Protein AF-A0AAW2LEH0-F1 (afdb_monomer)

pLDDT: mean 73.04, std 21.52, range [28.34, 95.88]

Sequence (179 aa):
MLVEDPATDGVISWNADGTAFVVWQPAEFASDLLPTLFKHSNFSSFVRQLNTYGFRKVATNRWEFSNDKFRKGERDKLCEIRRRKSSSSSNKPQPDVQVQAAKLGQIEEDDQKSSSSTSSSSELATLIHDNKRLKQENGFLSSELAVMKKRCKGLVDLAAVYGGDLDREDQRVLMMNLK

Solvent-accessible surface area (backbone atoms only — not comparable to full-atom values): 10915 Å² total; per-residue (Å²): 102,79,61,69,38,80,92,36,41,81,37,28,21,56,42,97,84,29,49,31,36,34,43,72,35,64,64,59,38,14,69,62,51,28,52,78,79,38,104,47,46,54,54,70,58,53,54,50,48,40,51,38,45,63,36,44,76,76,43,93,94,48,60,28,38,31,35,104,42,50,44,68,88,48,62,74,40,47,77,73,58,54,70,59,79,74,90,70,75,84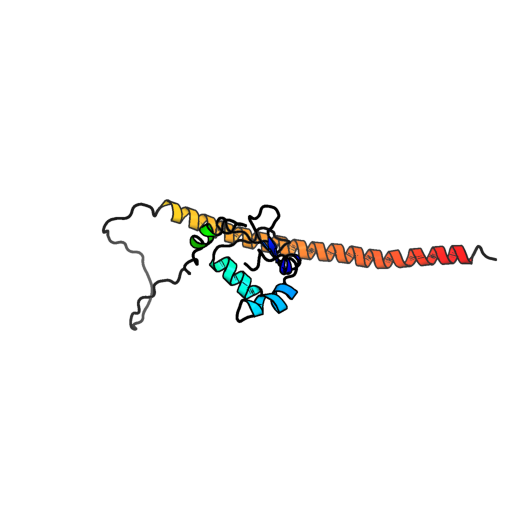,78,74,91,76,83,92,85,87,87,82,90,87,86,88,84,89,81,86,88,88,80,87,90,80,97,72,76,68,62,64,53,56,54,50,51,51,54,53,52,49,54,53,48,52,53,52,49,51,53,49,52,53,50,51,51,50,53,50,52,52,51,55,47,53,52,52,58,50,48,57,60,62,53,65,51,57,71,51,53,56,52,49,57,56,64,67,74,72,120

Nearest PDB structures (foldseek):
  7dcs-assembly1_A  TM=9.692E-01  e=1.073E-08  Homo sapiens
  7dci-assembly1_A-2  TM=9.589E-01  e=1.146E-08  Homo sapiens
  7dcu-assembly1_A  TM=9.578E-01  e=1.224E-08  Homo sapiens
  5d5v-assembly1_B  TM=9.678E-01  e=1.936E-08  Homo sapiens
  5hdn-assembly2_D  TM=9.466E-01  e=3.272E-08  Homo sapiens

InterPro domains:
  IPR000232 Heat shock factor (HSF)-type, DNA-binding [PF00447] (2-84)
  IPR000232 Heat shock factor (HSF)-type, DNA-binding [PR00056] (33-45)
  IPR000232 Heat shock factor (HSF)-type, DNA-binding [PR00056] (46-58)
  IPR000232 Heat shock factor (HSF)-type, DNA-binding [PS00434] (34-58)
  IPR000232 Heat shock factor (HSF)-type, DNA-binding [SM00415] (2-84)
  IPR036388 Winged helix-like DNA-binding domain superfamily [G3DSA:1.10.10.10] (1-85)
  IPR036390 Winged helix DNA-binding domain superfamily [SSF46785] (2-84)

Organism: Sesamum radiatum (NCBI:txid300843)

Radius of gyration: 28.76 Å; Cα contacts (8 Å, |Δi|>4): 123; chains: 1; bounding box: 50×37×106 Å

Foldseek 3Di:
DCQPDPVCCCQKHADPQQFKIFGPNLQCCLPPVCVVPHVHSDSVVVVVVCVQLPWDQPDPVTRIIGDRQRGPPNVVSVVVSDGDDDPPPPDDDDDDDDDDDDDDDDDDDDDDDDPDPDPVVVVVVVVVVVVVVVVVVCVVVVVVVVVVVVVVVVVVVVCVVVVVVVVVVVVVVVVVVPD

Mean predicted aligned error: 18.77 Å

Secondary structure (DSSP, 8-state):
-TTS-TTTTTTEEE-TTSSEEEES-HHHIIIIIHHHHSS---HHHHHHHHHHTT-EE--SSSEEEE-TT--SS-GGGGGG-PPPPP----------------------------TTTHHHHHHHHHHHHHHHHHHHHHHHHHHHHHHHHHHHHHHHHHHHHHHHHHHHHHHHHHHHT--

Structure (mmCIF, N/CA/C/O backbone):
data_AF-A0AAW2LEH0-F1
#
_entry.id   AF-A0AAW2LEH0-F1
#
loop_
_atom_site.group_PDB
_atom_site.id
_atom_site.type_symbol
_atom_site.label_atom_id
_atom_site.label_alt_id
_atom_site.label_comp_id
_atom_site.label_asym_id
_atom_site.label_entity_id
_atom_site.label_seq_id
_atom_site.pdbx_PDB_ins_code
_atom_site.Cartn_x
_atom_site.Cartn_y
_atom_site.Cartn_z
_atom_site.occupancy
_atom_site.B_iso_or_equiv
_atom_site.auth_seq_id
_atom_site.auth_comp_id
_atom_site.auth_asym_id
_atom_site.auth_atom_id
_atom_site.pdbx_PDB_model_num
ATOM 1 N N . MET A 1 1 ? -13.297 6.046 1.473 1.00 64.06 1 MET A N 1
ATOM 2 C CA . MET A 1 1 ? -11.935 5.932 2.059 1.00 64.06 1 MET A CA 1
ATOM 3 C C . MET A 1 1 ? -10.934 6.038 0.928 1.00 64.06 1 MET A C 1
ATOM 5 O O . MET A 1 1 ? -11.337 5.858 -0.208 1.00 64.06 1 MET A O 1
ATOM 9 N N . LEU A 1 2 ? -9.653 6.265 1.230 1.00 75.00 2 LEU A N 1
ATOM 10 C CA . LEU A 1 2 ? -8.579 6.332 0.228 1.00 75.00 2 LEU A CA 1
ATOM 11 C C . LEU A 1 2 ? -8.549 5.136 -0.742 1.00 75.00 2 LEU A C 1
ATOM 13 O O . LEU A 1 2 ? -8.200 5.303 -1.891 1.00 75.00 2 LEU A O 1
ATOM 17 N N . VAL A 1 3 ? -8.924 3.938 -0.291 1.00 77.38 3 VAL A N 1
ATOM 18 C CA . VAL A 1 3 ? -8.933 2.720 -1.127 1.00 77.38 3 VAL A CA 1
ATOM 19 C C . VAL A 1 3 ? -10.295 2.491 -1.816 1.00 77.38 3 VAL A C 1
ATOM 21 O O . VAL A 1 3 ? -10.491 1.516 -2.521 1.00 77.38 3 VAL A O 1
ATOM 24 N N . GLU A 1 4 ? -11.298 3.332 -1.563 1.00 75.56 4 GLU A N 1
ATOM 25 C CA . GLU A 1 4 ? -12.660 3.181 -2.111 1.00 75.56 4 GLU A CA 1
ATOM 26 C C . GLU A 1 4 ? -12.988 4.215 -3.196 1.00 75.56 4 GLU A C 1
ATOM 28 O O . GLU A 1 4 ? -14.111 4.213 -3.693 1.00 75.56 4 GLU A O 1
ATOM 33 N N . ASP A 1 5 ? -12.059 5.117 -3.515 1.00 82.38 5 ASP A N 1
ATOM 34 C CA . ASP A 1 5 ? -12.252 6.171 -4.508 1.00 82.38 5 ASP A CA 1
ATOM 35 C C . ASP A 1 5 ? -11.713 5.712 -5.879 1.00 82.38 5 ASP A C 1
ATOM 37 O O . ASP A 1 5 ? -10.496 5.536 -6.018 1.00 82.38 5 ASP A O 1
ATOM 41 N N . PRO A 1 6 ? -12.575 5.534 -6.904 1.00 82.31 6 PRO A N 1
ATOM 42 C CA . PRO A 1 6 ? -12.141 5.133 -8.242 1.00 82.31 6 PRO A CA 1
ATOM 43 C C . PRO A 1 6 ? -11.167 6.123 -8.893 1.00 82.31 6 PRO A C 1
ATOM 45 O O . PRO A 1 6 ? -10.406 5.730 -9.774 1.00 82.31 6 PRO A O 1
ATOM 48 N N . ALA A 1 7 ? -11.142 7.390 -8.459 1.00 81.81 7 ALA A N 1
ATOM 49 C CA . ALA A 1 7 ? -10.166 8.368 -8.937 1.00 81.81 7 ALA A CA 1
ATOM 50 C C . ALA A 1 7 ? -8.726 8.039 -8.494 1.00 81.81 7 ALA A C 1
ATOM 52 O O . ALA A 1 7 ? -7.774 8.502 -9.121 1.00 81.81 7 ALA A O 1
ATOM 53 N N . THR A 1 8 ? -8.551 7.234 -7.438 1.00 84.62 8 THR A N 1
ATOM 54 C CA . THR A 1 8 ? -7.233 6.856 -6.903 1.00 84.62 8 THR A CA 1
ATOM 55 C C . THR A 1 8 ? -6.807 5.420 -7.209 1.00 84.62 8 THR A C 1
ATOM 57 O O . THR A 1 8 ? -5.647 5.096 -6.956 1.00 84.62 8 THR A O 1
ATOM 60 N N . ASP A 1 9 ? -7.675 4.582 -7.797 1.00 87.56 9 ASP A N 1
ATOM 61 C CA . ASP A 1 9 ? -7.423 3.144 -8.036 1.00 87.56 9 ASP A CA 1
ATOM 62 C C . ASP A 1 9 ? -6.119 2.870 -8.820 1.00 87.56 9 ASP A C 1
ATOM 64 O O . ASP A 1 9 ? -5.450 1.867 -8.573 1.00 87.56 9 ASP A O 1
ATOM 68 N N . GLY A 1 10 ? -5.703 3.773 -9.719 1.00 86.88 10 GLY A N 1
ATOM 69 C CA . GLY A 1 10 ? -4.426 3.650 -10.439 1.00 86.88 10 GLY A CA 1
ATOM 70 C C . GLY A 1 10 ? -3.191 3.692 -9.527 1.00 86.88 10 GLY A C 1
ATOM 71 O O . GLY A 1 10 ? -2.217 2.990 -9.779 1.00 86.88 10 GLY A O 1
ATOM 72 N N . VAL A 1 11 ? -3.257 4.448 -8.426 1.00 89.19 11 VAL A N 1
ATOM 73 C CA . VAL A 1 11 ? -2.153 4.656 -7.473 1.00 89.19 11 VAL A CA 1
ATOM 74 C C . VAL A 1 11 ? -2.299 3.749 -6.244 1.00 89.19 11 VAL A C 1
ATOM 76 O O . VAL A 1 11 ? -1.308 3.179 -5.769 1.00 89.19 11 VAL A O 1
ATOM 79 N N . ILE A 1 12 ? -3.526 3.588 -5.736 1.00 92.81 12 ILE A N 1
ATOM 80 C CA . ILE A 1 12 ? -3.893 2.705 -4.624 1.00 92.81 12 ILE A CA 1
ATOM 81 C C . ILE A 1 12 ? -5.307 2.130 -4.817 1.00 92.81 12 ILE A C 1
ATOM 83 O O . ILE A 1 12 ? -6.281 2.873 -4.833 1.00 92.81 12 ILE A O 1
ATOM 87 N N . SER A 1 13 ? -5.428 0.801 -4.876 1.00 93.44 13 SER A N 1
ATOM 88 C CA . SER A 1 13 ? -6.712 0.095 -5.037 1.00 93.44 13 SER A CA 1
ATOM 89 C C . SER A 1 13 ? -6.898 -1.022 -4.011 1.00 93.44 13 SER A C 1
ATOM 91 O O . SER A 1 13 ? -5.959 -1.436 -3.324 1.00 93.44 13 SER A O 1
ATOM 93 N N . TRP A 1 14 ? -8.104 -1.589 -3.945 1.00 94.00 14 TRP A N 1
ATOM 94 C CA . TRP A 1 14 ? -8.290 -2.929 -3.372 1.00 94.00 14 TRP A CA 1
ATOM 95 C C . TRP A 1 14 ? -7.667 -3.995 -4.286 1.00 94.00 14 TRP A C 1
ATOM 97 O O . TRP A 1 14 ? -7.532 -3.789 -5.495 1.00 94.00 14 TRP A O 1
ATOM 107 N N . ASN A 1 15 ? -7.333 -5.157 -3.723 1.00 91.00 15 ASN A N 1
ATOM 108 C CA . ASN A 1 15 ? -7.167 -6.377 -4.510 1.00 91.00 15 ASN A CA 1
ATOM 109 C C . ASN A 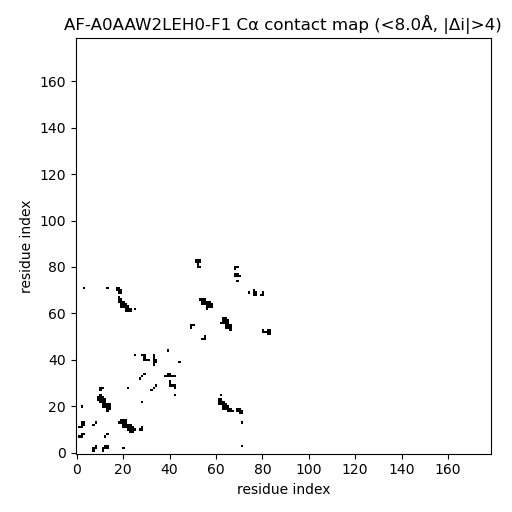1 15 ? -8.538 -6.918 -4.977 1.00 91.00 15 ASN A C 1
ATOM 111 O O . ASN A 1 15 ? -9.587 -6.459 -4.517 1.00 91.00 15 ASN A O 1
ATOM 115 N N . ALA A 1 16 ? -8.534 -7.887 -5.900 1.00 89.19 16 ALA A N 1
ATOM 116 C CA . ALA A 1 16 ? -9.761 -8.426 -6.500 1.00 89.19 16 ALA A CA 1
ATOM 117 C C . ALA A 1 16 ? -10.749 -8.985 -5.455 1.00 89.19 16 ALA A C 1
ATOM 119 O O . ALA A 1 16 ? -11.954 -8.780 -5.577 1.00 89.19 16 ALA A O 1
ATOM 120 N N . ASP A 1 17 ? -10.230 -9.613 -4.397 1.00 88.75 17 ASP A N 1
ATOM 121 C CA . ASP A 1 17 ? -11.024 -10.237 -3.332 1.00 88.75 17 ASP A CA 1
ATOM 122 C C . ASP A 1 17 ? -11.546 -9.237 -2.279 1.00 88.75 17 ASP A C 1
ATOM 124 O O . ASP A 1 17 ? -12.296 -9.618 -1.380 1.00 88.75 17 ASP A O 1
ATOM 128 N N . GLY A 1 18 ? -11.112 -7.970 -2.318 1.00 91.00 18 GLY A N 1
ATOM 129 C CA . GLY A 1 18 ? -11.445 -6.964 -1.301 1.00 91.00 18 GLY A CA 1
ATOM 130 C C . GLY A 1 18 ? -10.869 -7.248 0.096 1.00 91.00 18 GLY A C 1
ATOM 131 O O . GLY A 1 18 ? -11.378 -6.715 1.083 1.00 91.00 18 GLY A O 1
ATOM 132 N N . THR A 1 19 ? -9.832 -8.087 0.192 1.00 90.88 19 THR A N 1
ATOM 133 C CA . THR A 1 19 ? -9.194 -8.554 1.444 1.00 90.88 19 THR A CA 1
ATOM 134 C C . THR A 1 19 ? -7.862 -7.867 1.758 1.00 90.88 19 THR A C 1
ATOM 136 O O . THR A 1 19 ? -7.376 -7.925 2.889 1.00 90.88 19 THR A O 1
ATOM 139 N N . ALA A 1 20 ? -7.263 -7.220 0.762 1.00 93.25 20 ALA A N 1
ATOM 140 C CA . ALA A 1 20 ? -6.037 -6.445 0.877 1.00 93.25 20 ALA A CA 1
ATOM 141 C C . ALA A 1 20 ? -6.141 -5.185 0.014 1.00 93.25 20 ALA A C 1
ATOM 143 O O . ALA A 1 20 ? -6.979 -5.099 -0.886 1.00 93.25 20 ALA A O 1
ATOM 144 N N . PHE A 1 21 ? -5.258 -4.222 0.254 1.00 94.62 21 PHE A N 1
ATOM 145 C CA . PHE A 1 21 ? -5.060 -3.094 -0.652 1.00 94.62 21 PHE A CA 1
ATOM 146 C C . PHE A 1 21 ? -3.652 -3.111 -1.240 1.00 94.62 21 PHE A C 1
ATOM 148 O O . PHE A 1 21 ? -2.707 -3.594 -0.611 1.00 94.62 21 PHE A O 1
ATOM 155 N N . VAL A 1 22 ? -3.517 -2.571 -2.446 1.00 94.88 22 VAL A N 1
ATOM 156 C CA . VAL A 1 22 ? -2.277 -2.508 -3.218 1.00 94.88 22 VAL A CA 1
ATOM 157 C C . VAL A 1 22 ? -1.917 -1.049 -3.449 1.00 94.88 22 VAL A C 1
ATOM 159 O O . VAL A 1 22 ? -2.746 -0.290 -3.933 1.00 94.88 22 VAL A O 1
ATOM 162 N N . VAL A 1 23 ? -0.672 -0.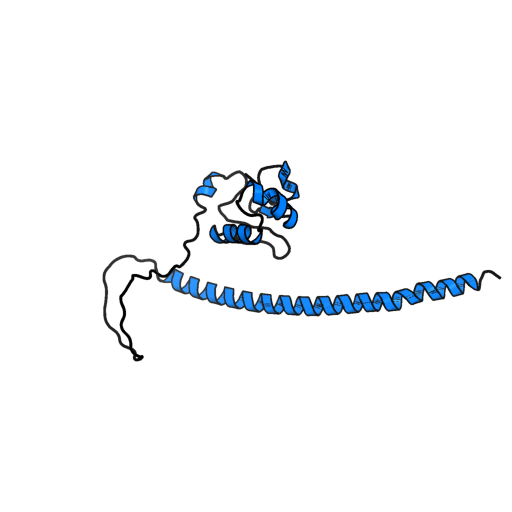667 -3.156 1.00 95.56 23 VAL A N 1
ATOM 163 C CA . VAL A 1 23 ? -0.084 0.582 -3.666 1.00 95.56 23 VAL A CA 1
ATOM 164 C C . VAL A 1 23 ? 0.701 0.255 -4.935 1.00 95.56 23 VAL A C 1
ATOM 166 O O . VAL A 1 23 ? 1.717 -0.444 -4.878 1.00 95.56 23 VAL A O 1
ATOM 169 N N . TRP A 1 24 ? 0.224 0.735 -6.080 1.00 93.69 24 TRP A N 1
ATOM 170 C CA . TRP A 1 24 ? 0.826 0.476 -7.391 1.00 93.69 24 TRP A CA 1
ATOM 171 C C . TRP A 1 24 ? 2.007 1.405 -7.667 1.00 93.69 24 TRP A C 1
ATOM 173 O O . TRP A 1 24 ? 3.053 0.953 -8.130 1.00 93.69 24 TRP A O 1
ATOM 183 N N . GLN A 1 25 ? 1.865 2.684 -7.303 1.00 92.94 25 GLN A N 1
ATOM 184 C CA . GLN A 1 25 ? 2.839 3.747 -7.563 1.00 92.94 25 GLN A CA 1
ATOM 185 C C . GLN A 1 25 ? 3.273 4.416 -6.242 1.00 92.94 25 GLN A C 1
ATOM 187 O O . GLN A 1 25 ? 2.749 5.466 -5.871 1.00 92.94 25 GLN A O 1
ATOM 192 N N . PRO A 1 26 ? 4.235 3.839 -5.487 1.00 92.25 26 PRO A N 1
ATOM 193 C CA . PRO A 1 26 ? 4.619 4.347 -4.165 1.00 92.25 26 PRO A CA 1
ATOM 194 C C . PRO A 1 26 ? 5.221 5.757 -4.159 1.00 92.25 26 PRO A C 1
ATOM 196 O O . PRO A 1 26 ? 5.256 6.377 -3.101 1.00 92.25 26 PRO A O 1
ATOM 199 N N . ALA A 1 27 ? 5.720 6.241 -5.302 1.00 91.56 27 ALA A N 1
ATOM 200 C CA . ALA A 1 27 ? 6.256 7.593 -5.447 1.00 91.56 27 ALA A CA 1
ATOM 201 C C . ALA A 1 27 ? 5.128 8.633 -5.528 1.00 91.56 27 ALA A C 1
ATOM 203 O O . ALA A 1 27 ? 5.066 9.513 -4.678 1.00 91.56 27 ALA A O 1
ATOM 204 N N . GLU A 1 28 ? 4.195 8.469 -6.467 1.00 90.94 28 GLU A N 1
ATOM 205 C CA . GLU A 1 28 ? 3.025 9.347 -6.648 1.00 90.94 28 GLU A CA 1
ATOM 206 C C . GLU A 1 28 ? 2.077 9.277 -5.438 1.00 90.94 28 GLU A C 1
ATOM 208 O O . GLU A 1 28 ? 1.615 10.292 -4.922 1.00 90.94 28 GLU A O 1
ATOM 213 N N . PHE A 1 29 ? 1.895 8.085 -4.857 1.00 92.31 29 PHE A N 1
ATOM 214 C CA . PHE A 1 29 ? 1.209 7.929 -3.571 1.00 92.31 29 PHE A CA 1
ATOM 215 C C . PHE A 1 29 ? 1.853 8.776 -2.455 1.00 92.31 29 PHE A C 1
ATOM 217 O O . PHE A 1 29 ? 1.157 9.304 -1.587 1.00 92.31 29 PHE A O 1
ATOM 224 N N . ALA A 1 30 ? 3.184 8.898 -2.462 1.00 92.38 30 ALA A N 1
ATOM 225 C CA . ALA A 1 30 ? 3.944 9.626 -1.455 1.00 92.38 30 ALA A CA 1
ATOM 226 C C . ALA A 1 30 ? 3.971 11.145 -1.686 1.00 92.38 30 ALA A C 1
ATOM 228 O O . ALA A 1 30 ? 3.888 11.895 -0.711 1.00 92.38 30 ALA A O 1
ATOM 229 N N . SER A 1 31 ? 4.070 11.607 -2.934 1.00 91.12 31 SER A N 1
ATOM 230 C CA . SER A 1 31 ? 4.056 13.036 -3.267 1.00 91.12 31 SER A CA 1
ATOM 231 C C . SER A 1 31 ? 2.653 13.637 -3.248 1.00 91.12 31 SER A C 1
ATOM 233 O O . SER A 1 31 ? 2.491 14.741 -2.734 1.00 91.12 31 SER A O 1
ATOM 235 N N . ASP A 1 32 ? 1.648 12.910 -3.740 1.00 88.06 32 ASP A N 1
ATOM 236 C CA . ASP A 1 32 ? 0.370 13.518 -4.125 1.00 88.06 32 ASP A CA 1
ATOM 237 C C . ASP A 1 32 ? -0.738 13.153 -3.132 1.00 88.06 32 ASP A C 1
ATOM 239 O O . ASP A 1 32 ? -1.452 14.022 -2.635 1.00 88.06 32 ASP A O 1
ATOM 243 N N . LEU A 1 33 ? -0.852 11.869 -2.768 1.00 87.94 33 LEU A N 1
ATOM 244 C CA . LEU A 1 33 ? -1.916 11.396 -1.875 1.00 87.94 33 LEU A CA 1
ATOM 245 C C . LEU A 1 33 ? -1.568 11.574 -0.393 1.00 87.94 33 LEU A C 1
ATOM 247 O O . LEU A 1 33 ? -2.396 12.081 0.369 1.00 87.94 33 LEU A O 1
ATOM 251 N N . LEU A 1 34 ? -0.357 11.205 0.046 1.00 90.31 34 LEU A N 1
ATOM 252 C CA . LEU A 1 34 ? 0.002 11.285 1.469 1.00 90.31 34 LEU A CA 1
ATOM 253 C C . LEU A 1 34 ? -0.134 12.696 2.081 1.00 90.31 34 LEU A C 1
ATOM 255 O O . LEU A 1 34 ? -0.690 12.762 3.179 1.00 90.31 34 LEU A O 1
ATOM 259 N N . PRO A 1 35 ? 0.260 13.813 1.430 1.00 89.69 35 PRO A N 1
ATOM 260 C CA . PRO A 1 35 ? 0.096 15.153 2.008 1.00 89.69 35 PRO A CA 1
ATOM 261 C C . PRO A 1 35 ? -1.357 15.617 2.172 1.00 89.69 35 PRO A C 1
ATOM 263 O O . PRO A 1 35 ? -1.627 16.459 3.026 1.00 89.69 35 PRO A O 1
ATOM 266 N N . THR A 1 36 ? -2.302 15.072 1.395 1.00 87.62 36 THR A N 1
ATOM 267 C CA . THR A 1 36 ? -3.734 15.418 1.524 1.00 87.62 36 THR A CA 1
ATOM 268 C C . THR A 1 36 ? -4.399 14.757 2.735 1.00 87.62 36 THR A C 1
ATOM 270 O O . THR A 1 36 ? -5.405 15.255 3.237 1.00 87.62 36 THR A O 1
ATOM 273 N N . LEU A 1 37 ? -3.824 13.657 3.238 1.00 82.75 37 LEU A N 1
ATOM 274 C CA . LEU A 1 37 ? -4.385 12.842 4.325 1.00 82.75 37 LEU A CA 1
ATOM 275 C C . LEU A 1 37 ? -3.543 12.847 5.608 1.00 82.75 37 LEU A C 1
ATOM 277 O O . LEU A 1 37 ? -4.057 12.586 6.696 1.00 82.75 37 LEU A O 1
ATOM 281 N N . PHE A 1 38 ? -2.246 13.126 5.497 1.00 87.12 38 PHE A N 1
ATOM 282 C CA . PHE A 1 38 ? -1.281 13.089 6.588 1.00 87.12 38 PHE A CA 1
ATOM 283 C C . PHE A 1 38 ? -0.373 14.317 6.540 1.00 87.12 38 PHE A C 1
ATOM 285 O O . PHE A 1 38 ? -0.046 14.843 5.483 1.00 87.12 38 PHE A O 1
ATOM 292 N N . LYS A 1 39 ? 0.152 14.725 7.699 1.00 87.12 39 LYS A N 1
ATOM 293 C CA . LYS A 1 39 ? 1.111 15.840 7.815 1.00 87.12 39 LYS A CA 1
ATOM 294 C C . LYS A 1 39 ? 2.535 15.468 7.344 1.00 87.12 39 LYS A C 1
ATOM 296 O O . LYS A 1 39 ? 3.513 15.938 7.918 1.00 87.12 39 LYS A O 1
ATOM 301 N N . HIS A 1 40 ? 2.662 14.562 6.369 1.00 89.38 40 HIS A N 1
ATOM 302 C CA . HIS A 1 40 ? 3.928 14.093 5.800 1.00 89.38 40 HIS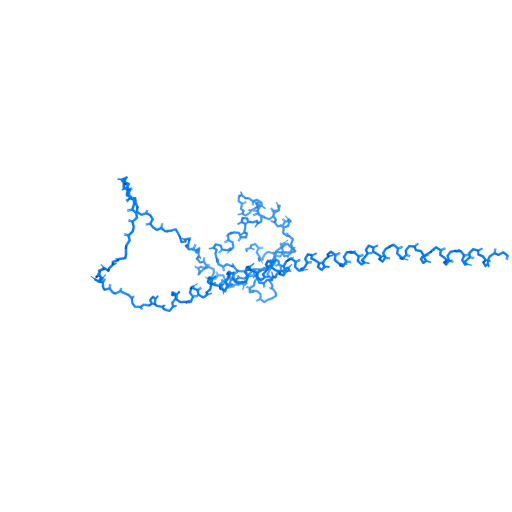 A CA 1
ATOM 303 C C . HIS A 1 40 ? 3.732 13.432 4.424 1.00 89.38 40 HIS A C 1
ATOM 305 O O . HIS A 1 40 ? 2.741 12.742 4.204 1.00 89.38 40 HIS A O 1
ATOM 311 N N . SER A 1 41 ? 4.739 13.514 3.555 1.00 89.94 41 SER A N 1
ATOM 312 C CA . SER A 1 41 ? 4.835 12.762 2.289 1.00 89.94 41 SER A CA 1
ATOM 313 C C . SER A 1 41 ? 5.547 11.402 2.419 1.00 89.94 41 SER A C 1
ATOM 315 O O . SER A 1 41 ? 5.713 10.675 1.449 1.00 89.94 41 SER A O 1
ATOM 317 N N . ASN A 1 42 ? 6.032 11.016 3.605 1.00 89.12 42 ASN A N 1
ATOM 318 C CA . ASN A 1 42 ? 6.944 9.871 3.718 1.00 89.12 42 ASN A CA 1
ATOM 319 C C . ASN A 1 42 ? 6.213 8.509 3.721 1.00 89.12 42 ASN A C 1
ATOM 321 O O . ASN A 1 42 ? 5.586 8.128 4.715 1.00 89.12 42 ASN A O 1
ATOM 325 N N . PHE A 1 43 ? 6.390 7.725 2.650 1.00 90.69 43 PHE A N 1
ATOM 326 C CA . PHE A 1 43 ? 5.862 6.360 2.518 1.00 90.69 43 PHE A CA 1
ATOM 327 C C . PHE A 1 43 ? 6.267 5.422 3.668 1.00 90.69 43 PHE A C 1
ATOM 329 O O . PHE A 1 43 ? 5.456 4.626 4.140 1.00 90.69 43 PHE A O 1
ATOM 336 N N . SER A 1 44 ? 7.488 5.549 4.198 1.00 91.88 44 SER A N 1
ATOM 337 C CA . SER A 1 44 ? 7.945 4.742 5.340 1.00 91.88 44 SER A CA 1
ATOM 338 C C . SER A 1 44 ? 7.165 5.057 6.621 1.00 91.88 44 SER A C 1
ATOM 340 O O . SER A 1 44 ? 6.936 4.162 7.436 1.00 91.88 44 SER A O 1
ATOM 342 N N . SER A 1 45 ? 6.706 6.301 6.795 1.00 90.56 45 SER A N 1
ATOM 343 C CA . SER A 1 45 ? 5.839 6.686 7.916 1.00 90.56 45 SER A CA 1
ATOM 344 C C . SER A 1 45 ? 4.441 6.084 7.773 1.00 90.56 45 SER A C 1
ATOM 346 O O . SER A 1 45 ? 3.912 5.550 8.748 1.00 90.56 45 SER A O 1
ATOM 348 N N . PHE A 1 46 ? 3.882 6.069 6.559 1.00 91.38 46 PHE A N 1
ATOM 349 C CA . PHE A 1 46 ? 2.633 5.361 6.254 1.00 91.38 46 PHE A CA 1
ATOM 350 C C . PHE A 1 46 ? 2.753 3.855 6.546 1.00 91.38 46 PHE A C 1
ATOM 352 O O . PHE A 1 46 ? 1.980 3.320 7.340 1.00 91.38 46 PHE A O 1
ATOM 359 N N . VAL A 1 47 ? 3.793 3.185 6.037 1.00 92.81 47 VAL A N 1
ATOM 360 C CA . VAL A 1 47 ? 4.061 1.764 6.331 1.00 92.81 47 VAL A CA 1
ATOM 361 C C . VAL A 1 47 ? 4.268 1.521 7.835 1.00 92.81 47 VAL A C 1
ATOM 363 O O . VAL A 1 47 ? 3.831 0.498 8.368 1.00 92.81 47 VAL A O 1
ATOM 366 N N . ARG A 1 48 ? 4.864 2.462 8.580 1.00 89.31 48 ARG A N 1
ATOM 367 C CA . ARG A 1 48 ? 4.970 2.373 10.048 1.00 89.31 48 ARG A CA 1
ATOM 368 C C . ARG A 1 48 ? 3.606 2.468 10.745 1.00 89.31 48 ARG A C 1
ATOM 370 O O . ARG A 1 48 ? 3.409 1.761 11.736 1.00 89.31 48 ARG A O 1
ATOM 377 N N . GLN A 1 49 ? 2.661 3.263 10.237 1.00 90.88 49 GLN A N 1
ATOM 378 C CA . GLN A 1 49 ? 1.278 3.266 10.736 1.00 90.88 49 GLN A CA 1
ATOM 379 C C . GLN A 1 49 ? 0.582 1.928 10.450 1.00 90.88 49 GLN A C 1
ATOM 381 O O . GLN A 1 49 ? 0.033 1.334 11.374 1.00 90.88 49 GLN A O 1
ATOM 386 N N . LEU A 1 50 ? 0.688 1.384 9.231 1.00 93.31 50 LEU A N 1
ATOM 387 C CA . LEU A 1 50 ? 0.121 0.069 8.882 1.00 93.31 50 LEU A CA 1
ATOM 388 C C . LEU A 1 50 ? 0.570 -1.033 9.860 1.00 93.31 50 LEU A C 1
ATOM 390 O O . LEU A 1 50 ? -0.259 -1.699 10.481 1.00 93.31 50 LEU A O 1
ATOM 394 N N . ASN A 1 51 ? 1.881 -1.151 10.092 1.00 90.38 51 ASN A N 1
ATOM 395 C CA . ASN A 1 51 ? 2.446 -2.096 11.066 1.00 90.38 51 ASN A CA 1
ATOM 396 C C . ASN A 1 51 ? 1.938 -1.852 12.506 1.00 90.38 51 ASN A C 1
ATOM 398 O O . ASN A 1 51 ? 1.727 -2.797 13.271 1.00 90.38 51 ASN A O 1
ATOM 402 N N . THR A 1 52 ? 1.713 -0.586 12.877 1.00 89.19 52 THR A N 1
ATOM 403 C CA . THR A 1 52 ? 1.191 -0.167 14.193 1.00 89.19 52 THR A CA 1
ATOM 404 C C . THR A 1 52 ? -0.271 -0.587 14.409 1.00 89.19 52 THR A C 1
ATOM 406 O O . THR A 1 52 ? -0.663 -0.875 15.541 1.00 89.19 52 THR A O 1
ATOM 409 N N . TYR A 1 53 ? -1.053 -0.698 13.333 1.00 88.44 53 TYR A N 1
ATOM 410 C CA . TYR A 1 53 ? -2.424 -1.228 13.320 1.00 88.44 53 TYR A CA 1
ATOM 411 C C . TYR A 1 53 ? -2.506 -2.713 12.910 1.00 88.44 53 TYR A C 1
ATOM 413 O O . TYR A 1 53 ? -3.589 -3.237 12.675 1.00 88.44 53 TYR A O 1
ATOM 421 N N . GLY A 1 54 ? -1.370 -3.419 12.857 1.00 91.19 54 GLY A N 1
ATOM 422 C CA . GLY A 1 54 ? -1.320 -4.874 12.664 1.00 91.19 54 GLY A CA 1
ATOM 423 C C . GLY A 1 54 ? -1.467 -5.373 11.226 1.00 91.19 54 GLY A C 1
ATOM 424 O O . GLY A 1 54 ? -1.486 -6.586 11.028 1.00 91.19 54 GLY A O 1
ATOM 425 N N . PHE A 1 55 ? -1.510 -4.480 10.233 1.00 93.88 55 PHE A N 1
ATOM 426 C CA . PHE A 1 55 ? -1.447 -4.875 8.825 1.00 93.88 55 PHE A CA 1
ATOM 427 C C . PHE A 1 55 ? -0.130 -5.598 8.524 1.00 93.88 55 PHE A C 1
ATOM 429 O O . PHE A 1 55 ? 0.919 -5.241 9.069 1.00 93.88 55 PHE A O 1
ATOM 436 N N . ARG A 1 56 ? -0.170 -6.583 7.623 1.00 93.75 56 ARG A N 1
ATOM 437 C CA . ARG A 1 56 ? 1.019 -7.306 7.146 1.00 93.75 56 ARG A CA 1
ATOM 438 C C . ARG A 1 56 ? 1.160 -7.173 5.635 1.00 93.75 56 ARG A C 1
ATOM 440 O O . ARG A 1 56 ? 0.164 -7.106 4.921 1.00 93.75 56 ARG A O 1
ATOM 447 N N . LYS A 1 57 ? 2.405 -7.141 5.152 1.00 94.44 57 LYS A N 1
ATOM 448 C CA . LYS A 1 57 ? 2.701 -7.188 3.716 1.00 94.44 57 LYS A CA 1
ATOM 449 C C . LYS A 1 57 ? 2.445 -8.609 3.206 1.00 94.44 57 LYS A C 1
ATOM 451 O O . LYS A 1 57 ? 2.981 -9.552 3.783 1.00 94.44 57 LYS A O 1
ATOM 456 N N . VAL A 1 58 ? 1.639 -8.752 2.157 1.00 90.62 58 VAL A N 1
ATOM 457 C CA . VAL A 1 58 ? 1.221 -10.057 1.606 1.00 90.62 58 VAL A CA 1
ATOM 458 C C . VAL A 1 58 ? 2.185 -10.543 0.522 1.00 90.62 58 VAL A C 1
ATOM 460 O O . VAL A 1 58 ? 2.452 -11.735 0.416 1.00 90.62 58 VAL A O 1
ATOM 463 N N . ALA A 1 59 ? 2.751 -9.615 -0.254 1.00 87.31 59 ALA A N 1
ATOM 464 C CA . ALA A 1 59 ? 3.593 -9.915 -1.409 1.00 87.31 59 ALA A CA 1
ATOM 465 C C . ALA A 1 59 ? 5.016 -9.346 -1.267 1.00 87.31 59 ALA A C 1
ATOM 467 O O . ALA A 1 59 ? 5.223 -8.202 -0.852 1.00 87.31 59 ALA A O 1
ATOM 468 N N . THR A 1 60 ? 6.029 -10.108 -1.684 1.00 87.06 60 THR A N 1
ATOM 469 C CA . THR A 1 60 ? 7.427 -9.636 -1.688 1.00 87.06 60 THR A CA 1
ATOM 470 C C . THR A 1 60 ? 7.652 -8.568 -2.763 1.00 87.06 60 THR A C 1
ATOM 472 O O . THR A 1 60 ? 8.217 -7.515 -2.474 1.00 87.06 60 THR A O 1
ATOM 475 N N . ASN A 1 61 ? 7.141 -8.798 -3.976 1.00 89.62 61 ASN A N 1
ATOM 476 C CA . ASN A 1 61 ? 7.336 -7.966 -5.172 1.00 89.62 61 ASN A CA 1
ATOM 477 C C . ASN A 1 61 ? 6.360 -6.778 -5.320 1.00 89.62 61 ASN A C 1
ATOM 479 O O . ASN A 1 61 ? 6.610 -5.902 -6.141 1.00 89.62 61 ASN A O 1
ATOM 483 N N . ARG A 1 62 ? 5.269 -6.733 -4.547 1.00 89.81 62 ARG A N 1
ATOM 484 C CA . ARG A 1 62 ? 4.190 -5.733 -4.651 1.00 89.81 62 ARG A CA 1
ATOM 485 C C . ARG A 1 62 ? 3.943 -5.080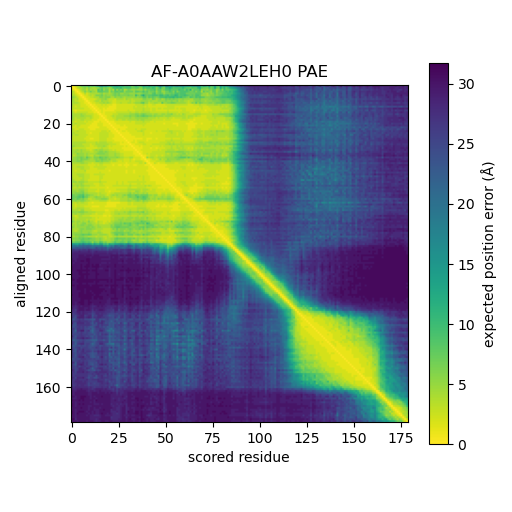 -3.289 1.00 89.81 62 ARG A C 1
ATOM 487 O O . ARG A 1 62 ? 4.155 -5.725 -2.263 1.00 89.81 62 ARG A O 1
ATOM 494 N N . TRP A 1 63 ? 3.501 -3.825 -3.236 1.00 95.56 63 TRP A N 1
ATOM 495 C CA . TRP A 1 63 ? 3.122 -3.157 -1.978 1.00 95.56 63 TRP A CA 1
ATOM 496 C C . TRP A 1 63 ? 1.674 -3.472 -1.590 1.00 95.56 63 TRP A C 1
ATOM 498 O O . TRP A 1 63 ? 0.833 -2.586 -1.475 1.00 95.56 63 TRP A O 1
ATOM 508 N N . GLU A 1 64 ? 1.402 -4.765 -1.421 1.00 95.88 64 GLU A N 1
ATOM 509 C CA . GLU A 1 64 ? 0.097 -5.295 -1.026 1.00 95.88 64 GLU A CA 1
ATOM 510 C C . GLU A 1 64 ? 0.056 -5.568 0.480 1.00 95.88 64 GLU A C 1
ATOM 512 O O . GLU A 1 64 ? 0.949 -6.234 1.016 1.00 95.88 64 GLU A O 1
ATOM 517 N N . PHE A 1 65 ? -0.970 -5.051 1.157 1.00 95.38 65 PHE A N 1
ATOM 518 C CA . PHE A 1 65 ? -1.132 -5.109 2.609 1.00 95.38 65 PHE A CA 1
ATOM 519 C C . PHE A 1 65 ? -2.536 -5.578 3.000 1.00 95.38 65 PHE A C 1
ATOM 521 O O . PHE A 1 65 ? -3.530 -5.022 2.534 1.00 95.38 65 PHE A O 1
ATOM 528 N N . SER A 1 66 ? -2.618 -6.550 3.911 1.00 94.31 66 SER A N 1
ATOM 529 C CA . SER A 1 66 ? -3.883 -7.065 4.450 1.00 94.31 66 SER A CA 1
ATOM 530 C C . SER A 1 66 ? -3.964 -6.951 5.972 1.00 94.31 66 SER A C 1
ATOM 532 O O . SER A 1 66 ? -2.955 -6.817 6.675 1.00 94.31 66 SER A O 1
ATOM 534 N N . ASN A 1 67 ? -5.196 -6.997 6.473 1.00 93.56 67 ASN A N 1
ATOM 535 C CA . ASN A 1 67 ? -5.557 -7.146 7.878 1.00 93.56 67 ASN A CA 1
ATOM 536 C C . ASN A 1 67 ? -6.934 -7.829 7.907 1.00 93.56 67 ASN A C 1
ATOM 538 O O . ASN A 1 67 ? -7.828 -7.408 7.179 1.00 93.56 67 ASN A O 1
ATOM 542 N N . ASP A 1 68 ? -7.119 -8.851 8.743 1.00 91.00 68 ASP A N 1
ATOM 543 C CA . ASP A 1 68 ? -8.327 -9.698 8.765 1.00 91.00 68 ASP A CA 1
ATOM 544 C C . ASP A 1 68 ? -9.634 -8.915 9.027 1.00 91.00 68 ASP A C 1
ATOM 546 O O . ASP A 1 68 ? -10.734 -9.396 8.743 1.00 91.00 68 ASP A O 1
ATOM 550 N N . LYS A 1 69 ? -9.510 -7.697 9.571 1.00 90.00 69 LYS A N 1
ATOM 551 C CA . LYS A 1 69 ? -10.596 -6.766 9.904 1.00 90.00 69 LYS A CA 1
ATOM 552 C C . LYS A 1 69 ? -10.687 -5.555 8.960 1.00 90.00 69 LYS A C 1
ATOM 554 O O . LYS A 1 69 ? -11.543 -4.697 9.157 1.00 90.00 69 LYS A O 1
ATOM 559 N N . PHE A 1 70 ? -9.831 -5.475 7.938 1.00 91.56 70 PHE A N 1
ATOM 560 C CA . PHE A 1 70 ? -9.839 -4.432 6.908 1.00 91.56 70 PHE A CA 1
ATOM 561 C C . PHE A 1 70 ? -10.301 -5.022 5.573 1.00 91.56 70 PHE A C 1
ATOM 563 O O . PHE A 1 70 ? -9.519 -5.631 4.846 1.00 91.56 70 PHE A O 1
ATOM 570 N N . ARG A 1 71 ? -11.587 -4.856 5.258 1.00 90.56 71 ARG A N 1
ATOM 571 C CA . ARG A 1 71 ? -12.232 -5.452 4.082 1.00 90.56 71 ARG A CA 1
ATOM 572 C C . ARG A 1 71 ? -13.083 -4.435 3.330 1.00 90.56 71 ARG A C 1
ATOM 574 O O . ARG A 1 71 ? -13.650 -3.527 3.9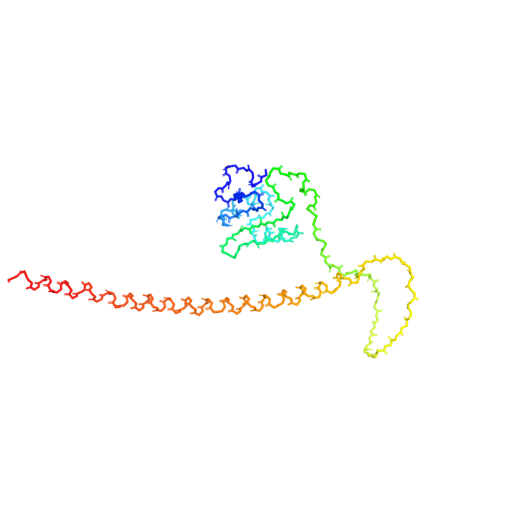39 1.00 90.56 71 ARG A O 1
ATOM 581 N N . LYS A 1 72 ? -13.191 -4.604 2.011 1.00 89.75 72 LYS A N 1
ATOM 582 C CA . LYS A 1 72 ? -14.019 -3.760 1.138 1.00 89.75 72 LYS A CA 1
ATOM 583 C C . LYS A 1 72 ? -15.490 -3.867 1.559 1.00 89.75 72 LYS A C 1
ATOM 585 O O . LYS A 1 72 ? -16.010 -4.967 1.707 1.00 89.75 72 LYS A O 1
ATOM 590 N N . GLY A 1 73 ? -16.154 -2.734 1.787 1.00 87.06 73 GLY A N 1
ATOM 591 C CA . GLY A 1 73 ? -17.564 -2.669 2.207 1.00 87.06 73 GLY A CA 1
ATOM 592 C C . GLY A 1 73 ? -17.848 -3.013 3.681 1.00 87.06 73 GLY A C 1
ATOM 593 O O . GLY A 1 73 ? -18.732 -2.401 4.273 1.00 87.06 73 GLY A O 1
ATOM 594 N N . GLU A 1 74 ? -17.090 -3.913 4.314 1.00 86.69 74 GLU A N 1
ATOM 595 C CA . GLU A 1 74 ? -17.296 -4.355 5.709 1.00 86.69 74 GLU A CA 1
ATOM 596 C C . GLU A 1 74 ? -16.756 -3.347 6.755 1.00 86.69 74 GLU A C 1
ATOM 598 O O . GLU A 1 74 ? -15.911 -3.671 7.596 1.00 86.69 74 GLU A O 1
ATOM 603 N N . ARG A 1 75 ? -17.231 -2.095 6.699 1.00 85.81 75 ARG A N 1
ATOM 604 C CA . ARG A 1 75 ? -16.702 -0.958 7.482 1.00 85.81 75 ARG A CA 1
ATOM 605 C C . ARG A 1 75 ? -16.750 -1.167 8.995 1.00 85.81 75 ARG A C 1
ATOM 607 O O . ARG A 1 75 ? -15.881 -0.659 9.697 1.00 85.81 75 ARG A O 1
ATOM 614 N N . ASP A 1 76 ? -17.727 -1.910 9.503 1.00 86.94 76 ASP A N 1
ATOM 615 C CA . ASP A 1 76 ? -17.929 -2.076 10.946 1.00 86.94 76 ASP A CA 1
ATOM 616 C C . ASP A 1 76 ? -16.746 -2.792 11.613 1.00 86.94 76 ASP A C 1
ATOM 618 O O . ASP A 1 76 ? -16.348 -2.446 12.726 1.00 86.94 76 ASP A O 1
ATOM 622 N N . LYS A 1 77 ? -16.084 -3.712 10.897 1.00 85.31 77 LYS A N 1
ATOM 623 C CA . LYS A 1 77 ? -14.898 -4.428 11.398 1.00 85.31 77 LYS A CA 1
ATOM 624 C C . LYS A 1 77 ? -13.691 -3.512 11.612 1.00 85.31 77 LYS A C 1
ATOM 626 O O . LYS A 1 77 ? -12.804 -3.851 12.392 1.00 85.31 77 LYS A O 1
ATOM 631 N N . LEU A 1 78 ? -13.681 -2.311 11.023 1.00 85.69 78 LEU A N 1
ATOM 632 C CA . LEU A 1 78 ? -12.624 -1.322 11.247 1.00 85.69 78 LEU A CA 1
ATOM 633 C C . LEU A 1 78 ? -12.531 -0.888 12.721 1.00 85.69 78 LEU A C 1
ATOM 635 O O . LEU A 1 78 ? -11.439 -0.540 13.167 1.00 85.69 78 LEU A O 1
ATOM 639 N N . CYS A 1 79 ? -13.620 -0.955 13.503 1.00 87.19 79 CYS A N 1
ATOM 640 C CA . CYS A 1 79 ? -13.564 -0.645 14.939 1.00 87.19 79 CYS A CA 1
ATOM 641 C C . CYS A 1 79 ? -12.769 -1.685 15.756 1.00 87.19 79 CYS A C 1
ATOM 643 O O . CYS A 1 79 ? -12.255 -1.369 16.832 1.00 87.19 79 CYS A O 1
ATOM 645 N N . GLU A 1 80 ? -12.596 -2.901 15.227 1.00 83.50 80 GLU A N 1
ATOM 646 C CA . GLU A 1 80 ? -11.761 -3.945 15.827 1.00 83.50 80 GLU A CA 1
ATOM 647 C C . GLU A 1 80 ? -10.256 -3.709 15.584 1.00 83.50 80 GLU A C 1
ATOM 649 O O . GLU A 1 80 ? -9.417 -4.285 16.285 1.00 83.50 80 GLU A O 1
ATOM 654 N N . ILE A 1 81 ? -9.884 -2.844 14.627 1.00 88.12 81 ILE A N 1
ATOM 655 C CA . ILE A 1 81 ? -8.486 -2.536 14.282 1.00 88.12 81 ILE A CA 1
ATOM 656 C C . ILE A 1 81 ? -7.878 -1.608 15.341 1.00 88.12 81 ILE A C 1
ATOM 658 O O . ILE A 1 81 ? -7.788 -0.387 15.203 1.00 88.12 81 ILE A O 1
ATOM 662 N N . ARG A 1 82 ? -7.423 -2.208 16.441 1.00 87.62 82 ARG A N 1
ATOM 663 C CA . ARG A 1 82 ? -6.817 -1.483 17.562 1.00 87.62 82 ARG A CA 1
ATOM 664 C C . ARG A 1 82 ? -5.315 -1.296 17.357 1.00 87.62 82 ARG A C 1
ATOM 666 O O . ARG A 1 82 ? -4.596 -2.226 16.994 1.00 87.62 82 ARG A O 1
ATOM 673 N N . ARG A 1 83 ? -4.820 -0.096 17.679 1.00 87.81 83 ARG A N 1
ATOM 674 C CA . ARG A 1 83 ? -3.380 0.198 17.756 1.00 87.81 83 ARG A CA 1
ATOM 675 C C . ARG A 1 83 ? -2.696 -0.807 18.683 1.00 87.81 83 ARG A C 1
ATOM 677 O O . ARG A 1 83 ? -3.030 -0.882 19.867 1.00 87.81 83 ARG A O 1
ATOM 684 N N . ARG A 1 84 ? -1.707 -1.540 18.167 1.00 84.38 84 ARG A N 1
ATOM 685 C CA . ARG A 1 84 ? -0.897 -2.464 18.970 1.00 84.38 84 ARG A CA 1
ATOM 686 C C . ARG A 1 84 ? -0.185 -1.656 20.055 1.00 84.38 84 ARG A C 1
ATOM 688 O O . ARG A 1 84 ? 0.493 -0.673 19.746 1.00 84.38 84 ARG A O 1
ATOM 695 N N . LYS A 1 85 ? -0.332 -2.052 21.325 1.00 70.81 85 LYS A N 1
ATOM 696 C CA . LYS A 1 85 ? 0.475 -1.473 22.406 1.00 70.81 85 LYS A CA 1
ATOM 697 C C . LYS A 1 85 ? 1.942 -1.767 22.099 1.00 70.81 85 LYS A C 1
ATOM 699 O O . LYS A 1 85 ? 2.321 -2.926 21.956 1.00 70.81 85 LYS A O 1
ATOM 704 N N . SER A 1 86 ? 2.760 -0.723 22.012 1.00 54.28 86 SER A N 1
ATOM 705 C CA . SER A 1 86 ? 4.204 -0.875 22.160 1.00 54.28 86 SER A CA 1
ATOM 706 C C . SER A 1 86 ? 4.476 -1.517 23.516 1.00 54.28 86 SER A C 1
ATOM 708 O O . SER A 1 86 ? 3.908 -1.075 24.515 1.00 54.28 86 SER A O 1
ATOM 710 N N . SER A 1 87 ? 5.353 -2.519 23.564 1.00 44.62 87 SER A N 1
ATOM 711 C CA . SER A 1 87 ? 5.858 -3.108 24.807 1.00 44.62 87 SER A CA 1
ATOM 712 C C . SER A 1 87 ? 6.843 -2.150 25.487 1.00 44.62 87 SER A C 1
ATOM 714 O O . SER A 1 87 ? 8.032 -2.431 25.613 1.00 44.62 87 SER A O 1
ATOM 716 N N . SER A 1 88 ? 6.350 -0.973 25.872 1.00 39.34 88 SER A N 1
ATOM 717 C CA . SER A 1 88 ? 7.031 -0.075 26.792 1.00 39.34 88 SER A CA 1
ATOM 718 C C . SER A 1 88 ? 6.998 -0.724 28.169 1.00 39.34 88 SER A C 1
ATOM 720 O O . SER A 1 88 ? 5.945 -0.738 28.813 1.00 39.34 88 SER A O 1
ATOM 722 N N . SER A 1 89 ? 8.134 -1.279 28.590 1.00 37.59 89 SER A N 1
ATOM 723 C CA . SER A 1 89 ? 8.359 -1.744 29.957 1.00 37.59 89 SER A CA 1
ATOM 724 C C . SER A 1 89 ? 7.885 -0.682 30.946 1.00 37.59 89 SER A C 1
ATOM 726 O O . SER A 1 89 ? 8.174 0.504 30.775 1.00 37.59 89 SER A O 1
ATOM 728 N N . SER A 1 90 ? 7.133 -1.091 31.964 1.00 33.50 90 SER A N 1
ATOM 729 C CA . SER A 1 90 ? 6.579 -0.180 32.961 1.00 33.50 90 SER A CA 1
ATOM 730 C C . SER A 1 90 ? 7.658 0.269 33.949 1.00 33.50 90 SER A C 1
ATOM 732 O O . SER A 1 90 ? 7.694 -0.200 35.087 1.00 33.50 90 SER A O 1
ATOM 734 N N . ASN A 1 91 ? 8.530 1.183 33.517 1.00 32.81 91 ASN A N 1
ATOM 735 C CA . ASN A 1 91 ? 9.438 1.899 34.407 1.00 32.81 91 ASN A CA 1
ATOM 736 C C . ASN A 1 91 ? 8.610 2.718 35.408 1.00 32.81 91 ASN A C 1
ATOM 738 O O . ASN A 1 91 ? 8.173 3.830 35.109 1.00 32.81 91 ASN A O 1
ATOM 742 N N . LYS A 1 92 ? 8.414 2.173 36.612 1.00 34.91 92 LYS A N 1
ATOM 743 C CA . LYS A 1 92 ? 8.164 3.000 37.795 1.00 34.91 92 LYS A CA 1
ATOM 744 C C . LYS A 1 92 ? 9.441 3.808 38.080 1.00 34.91 92 LYS A C 1
ATOM 746 O O . LYS A 1 92 ? 10.531 3.260 37.912 1.00 34.91 92 LYS A O 1
ATOM 751 N N . PRO A 1 93 ? 9.346 5.077 38.501 1.00 32.59 93 PRO A N 1
ATOM 752 C CA . PRO A 1 93 ? 10.517 5.824 38.936 1.00 32.59 93 PRO A CA 1
ATOM 753 C C . PRO A 1 93 ? 11.027 5.273 40.276 1.00 32.59 93 PRO A C 1
ATOM 755 O O . PRO A 1 93 ? 10.239 5.046 41.194 1.00 32.59 93 PRO A O 1
ATOM 758 N N . GLN A 1 94 ? 12.343 5.116 40.399 1.00 31.72 94 GLN A N 1
ATOM 759 C CA . GLN A 1 94 ? 13.041 5.000 41.680 1.00 31.72 94 GLN A CA 1
ATOM 760 C C . GLN A 1 94 ? 14.212 5.996 41.718 1.00 31.72 94 GLN A C 1
ATOM 762 O O . GLN A 1 94 ? 14.744 6.332 40.656 1.00 31.72 94 GLN A O 1
ATOM 767 N N . PRO A 1 95 ? 14.583 6.498 42.911 1.00 35.88 95 PRO A N 1
ATOM 768 C CA . PRO A 1 95 ? 15.753 7.349 43.098 1.00 35.88 95 PRO A CA 1
ATOM 769 C C . PRO A 1 95 ? 17.070 6.550 43.064 1.00 35.88 95 PRO A C 1
ATOM 771 O O . PRO A 1 95 ? 17.075 5.323 42.983 1.00 35.88 95 PRO A O 1
ATOM 774 N N . ASP A 1 96 ? 18.173 7.295 43.117 1.00 34.16 96 ASP A N 1
ATOM 775 C CA . ASP A 1 96 ? 19.570 6.849 43.054 1.00 34.16 96 ASP A CA 1
ATOM 776 C C . ASP A 1 96 ? 19.995 5.871 44.174 1.00 34.16 96 ASP A C 1
ATOM 778 O O . ASP A 1 96 ? 19.532 5.999 45.307 1.00 34.16 96 ASP A O 1
ATOM 782 N N . VAL A 1 97 ? 20.894 4.931 43.833 1.00 30.88 97 VAL A N 1
ATOM 783 C CA . VAL A 1 97 ? 22.019 4.368 44.624 1.00 30.88 97 VAL A CA 1
ATOM 784 C C . VAL A 1 97 ? 22.713 3.253 43.801 1.00 30.88 97 VAL A C 1
ATOM 786 O O . VAL A 1 97 ? 22.143 2.685 42.871 1.00 30.88 97 VAL A O 1
ATOM 789 N N . GLN A 1 98 ? 23.987 2.977 44.099 1.00 34.69 98 GLN A N 1
ATOM 790 C CA . GLN A 1 98 ? 24.930 2.205 43.269 1.00 34.69 98 GLN A CA 1
ATOM 791 C C . GLN A 1 98 ? 25.184 0.755 43.771 1.00 34.69 98 GLN A C 1
ATOM 793 O O . GLN A 1 98 ? 24.759 0.389 44.860 1.00 34.69 98 GLN A O 1
ATOM 798 N N . VAL A 1 99 ? 26.023 0.012 43.018 1.00 29.34 99 VAL A N 1
ATOM 799 C CA . VAL A 1 99 ? 26.857 -1.166 43.410 1.00 29.34 99 VAL A CA 1
ATOM 800 C C . VAL A 1 99 ? 26.376 -2.601 43.049 1.00 29.34 99 VAL A C 1
ATOM 802 O O . VAL A 1 99 ? 25.405 -3.130 43.565 1.00 29.34 99 VAL A O 1
ATOM 805 N N . GLN A 1 100 ? 27.183 -3.225 42.171 1.00 31.34 100 GLN A N 1
ATOM 806 C CA . GLN A 1 100 ? 27.599 -4.642 42.007 1.00 31.34 100 GLN A CA 1
ATOM 807 C C . GLN A 1 100 ? 26.652 -5.847 42.262 1.00 31.34 100 GLN A C 1
ATOM 809 O O . GLN A 1 100 ? 26.341 -6.216 43.383 1.00 31.34 100 GLN A O 1
ATOM 814 N N . ALA A 1 101 ? 26.420 -6.583 41.166 1.00 33.22 101 ALA A N 1
ATOM 815 C CA . ALA A 1 101 ? 26.687 -8.019 40.949 1.00 33.22 101 ALA A CA 1
ATOM 816 C C . ALA A 1 101 ? 26.365 -9.122 42.002 1.00 33.22 101 ALA A C 1
ATOM 818 O O . ALA A 1 101 ? 26.965 -9.196 43.068 1.00 33.22 101 ALA A O 1
ATOM 819 N N . ALA A 1 102 ? 25.678 -10.152 41.473 1.00 31.39 102 ALA A N 1
ATOM 820 C CA . ALA A 1 102 ? 25.849 -11.602 41.701 1.00 31.39 102 ALA A CA 1
ATOM 821 C C . ALA A 1 102 ? 24.805 -12.387 42.534 1.00 31.39 102 ALA A C 1
ATOM 823 O O . ALA A 1 102 ? 24.224 -11.915 43.500 1.00 31.39 102 ALA A O 1
ATOM 824 N N . LYS A 1 103 ? 24.721 -13.675 42.151 1.00 28.34 103 LYS A N 1
ATOM 825 C CA . LYS A 1 103 ? 24.086 -14.842 4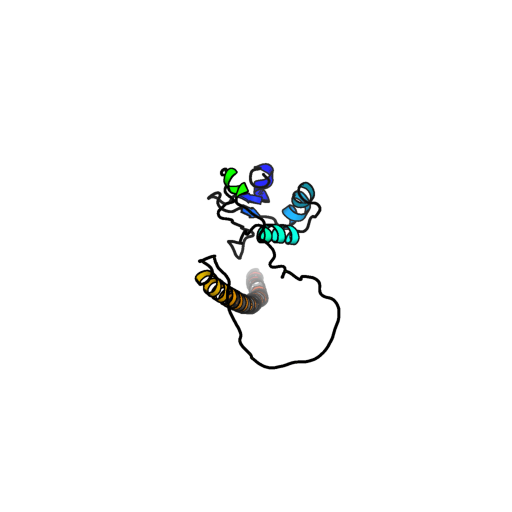2.797 1.00 28.34 103 LYS A CA 1
ATOM 826 C C . LYS A 1 103 ? 22.565 -15.051 42.628 1.00 28.34 103 LYS A C 1
ATOM 828 O O . LYS A 1 103 ? 21.748 -14.145 42.644 1.00 28.34 103 LYS A O 1
ATOM 833 N N . LEU A 1 104 ? 22.253 -16.335 42.442 1.00 34.09 104 LEU A N 1
ATOM 834 C CA . LEU A 1 104 ? 20.947 -16.992 42.372 1.00 34.09 104 LEU A CA 1
ATOM 835 C C . LEU A 1 104 ? 20.325 -17.141 43.775 1.00 34.09 104 LEU A C 1
ATOM 837 O O . LEU A 1 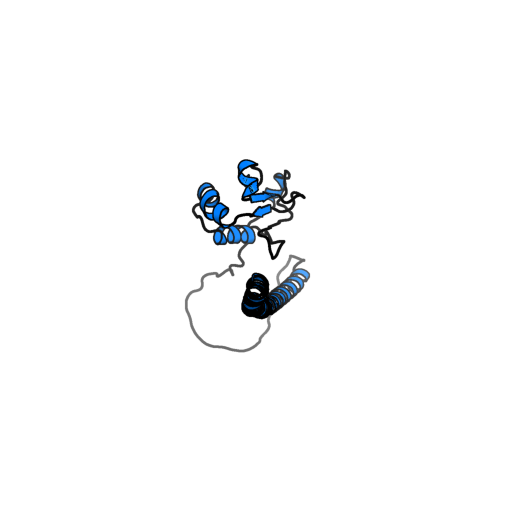104 ? 21.041 -17.518 44.703 1.00 34.09 104 LEU A O 1
ATOM 841 N N . GLY A 1 105 ? 19.008 -16.955 43.895 1.00 28.59 105 GLY A N 1
ATOM 842 C CA . GLY A 1 105 ? 18.218 -17.237 45.100 1.00 28.59 105 GLY A CA 1
ATOM 843 C C . GLY A 1 105 ? 16.716 -17.290 44.787 1.00 28.59 105 GLY A C 1
ATOM 844 O O . GLY A 1 105 ? 16.267 -16.655 43.836 1.00 28.59 105 GLY A O 1
ATOM 845 N N . GLN A 1 106 ? 15.963 -18.085 45.549 1.00 30.28 106 GLN A N 1
ATOM 846 C CA . GLN A 1 106 ? 14.494 -18.190 45.492 1.00 30.28 106 GLN A CA 1
ATOM 847 C C . GLN A 1 106 ? 13.850 -17.221 46.500 1.00 30.28 106 GLN A C 1
ATOM 849 O O . GLN A 1 106 ? 14.564 -16.776 47.398 1.00 30.28 106 GLN A O 1
ATOM 854 N N . ILE A 1 107 ? 12.533 -16.967 46.389 1.00 34.34 107 ILE A N 1
ATOM 855 C CA . ILE A 1 107 ? 11.522 -17.105 47.476 1.00 34.34 107 ILE A CA 1
ATOM 856 C C . ILE A 1 107 ? 10.124 -16.602 47.025 1.00 34.34 107 ILE A C 1
ATOM 858 O O . ILE A 1 107 ? 10.049 -15.550 46.401 1.00 34.34 107 ILE A O 1
ATOM 862 N N . GLU A 1 108 ? 9.097 -17.422 47.321 1.00 31.64 108 GLU A N 1
ATOM 863 C CA . GLU A 1 108 ? 7.619 -17.231 47.476 1.00 31.64 108 GLU A CA 1
ATOM 864 C C . GLU A 1 108 ? 6.844 -16.173 46.629 1.00 31.64 108 GLU A C 1
ATOM 866 O O . GLU A 1 108 ? 7.294 -15.049 46.437 1.00 31.64 108 GLU A O 1
ATOM 871 N N . GLU A 1 109 ? 5.706 -16.457 45.967 1.00 37.19 109 GLU A N 1
ATOM 872 C CA . GLU A 1 109 ? 4.391 -17.049 46.362 1.00 37.19 109 GLU A CA 1
ATOM 873 C C . GLU A 1 109 ? 3.480 -16.101 47.192 1.00 37.19 109 GLU A C 1
ATOM 875 O O . GLU A 1 109 ? 3.871 -15.673 48.273 1.00 37.19 109 GLU A O 1
ATOM 880 N N . ASP A 1 110 ? 2.246 -15.730 46.786 1.00 29.47 110 ASP A N 1
ATOM 881 C CA . ASP A 1 110 ? 1.526 -15.887 45.490 1.00 29.47 110 ASP A CA 1
ATOM 882 C C . ASP A 1 110 ? 1.129 -14.509 44.867 1.00 29.47 110 ASP A C 1
ATOM 884 O O . ASP A 1 110 ? 2.021 -13.861 44.322 1.00 29.47 110 ASP A O 1
ATOM 888 N N . ASP A 1 111 ? -0.079 -13.915 44.864 1.00 33.53 111 ASP A N 1
ATOM 889 C CA . ASP A 1 111 ? -1.434 -14.264 45.336 1.00 33.53 111 ASP A CA 1
ATOM 890 C C . ASP A 1 111 ? -2.472 -14.107 44.199 1.00 33.53 111 ASP A C 1
ATOM 892 O O . ASP A 1 111 ? -2.616 -13.036 43.609 1.00 33.53 111 ASP A O 1
ATOM 896 N N . GLN A 1 112 ? -3.210 -15.188 43.940 1.00 40.84 112 GLN A N 1
ATOM 897 C CA . GLN A 1 112 ? -4.511 -15.302 43.275 1.00 40.84 112 GLN A CA 1
ATOM 898 C C . GLN A 1 112 ? -4.768 -14.599 41.917 1.00 40.84 112 GLN A C 1
ATOM 900 O O . GLN A 1 112 ? -4.934 -13.389 41.778 1.00 40.84 112 GLN A O 1
ATOM 905 N N . LYS A 1 113 ? -5.175 -15.465 40.970 1.00 40.88 113 LYS A N 1
ATOM 906 C CA . LYS A 1 113 ? -6.300 -15.258 40.026 1.00 40.88 113 LYS A CA 1
ATOM 907 C C . LYS A 1 113 ? -6.034 -14.484 38.722 1.00 40.88 113 LYS A C 1
ATOM 909 O O . LYS A 1 113 ? -6.573 -13.402 38.494 1.00 40.88 113 LYS A O 1
ATOM 914 N N . SER A 1 114 ? -5.435 -15.181 37.748 1.00 39.91 114 SER A N 1
ATOM 915 C CA . SER A 1 114 ? -6.017 -15.317 36.389 1.00 39.91 114 SER A CA 1
ATOM 916 C C . SER A 1 114 ? -5.376 -16.456 35.582 1.00 39.91 114 SER A C 1
ATOM 918 O O . SER A 1 114 ? -4.201 -16.410 35.233 1.00 39.91 114 SER A O 1
ATOM 920 N N . SER A 1 115 ? -6.164 -17.475 35.229 1.00 46.12 115 SER A N 1
ATOM 921 C CA . SER A 1 115 ? -5.708 -18.675 34.514 1.00 46.12 115 SER A CA 1
ATOM 922 C C . SER A 1 115 ? -5.768 -18.518 32.986 1.00 46.12 115 SER A C 1
ATOM 924 O O . SER A 1 115 ? -6.834 -18.676 32.395 1.00 46.12 115 SER A O 1
ATOM 926 N N . SER A 1 116 ? -4.633 -18.224 32.337 1.00 46.84 116 SER A N 1
ATOM 927 C CA . SER A 1 116 ? -4.466 -18.355 30.864 1.00 46.84 116 SER A CA 1
ATOM 928 C C . SER A 1 116 ? -3.014 -18.285 30.345 1.00 46.84 116 SER A C 1
ATOM 930 O O . SER A 1 116 ? -2.752 -18.656 29.204 1.00 46.84 116 SER A O 1
ATOM 932 N N . SER A 1 117 ? -2.054 -17.823 31.151 1.00 44.16 117 SER A N 1
ATOM 933 C CA . SER A 1 117 ? -0.776 -17.271 30.662 1.00 44.16 117 SER A CA 1
ATOM 934 C C . SER A 1 117 ? 0.286 -18.252 30.131 1.00 44.16 117 SER A C 1
ATOM 936 O O . SER A 1 117 ? 1.333 -17.799 29.669 1.00 44.16 117 SER A O 1
ATOM 938 N N . THR A 1 118 ? 0.087 -19.571 30.206 1.00 46.19 118 THR A N 1
ATOM 939 C CA . THR A 1 118 ? 1.149 -20.558 29.912 1.00 46.19 118 THR A CA 1
ATOM 940 C C . THR A 1 118 ? 1.390 -20.787 28.417 1.00 46.19 118 THR A C 1
ATOM 942 O O . THR A 1 118 ? 2.542 -20.747 27.985 1.00 46.19 118 THR A O 1
ATOM 945 N N . SER A 1 119 ? 0.335 -20.975 27.612 1.00 46.59 119 SER A N 1
ATOM 946 C CA . SER A 1 119 ? 0.466 -21.304 26.177 1.00 46.59 119 SER A CA 1
ATOM 947 C C . SER A 1 119 ? 1.152 -20.181 25.387 1.00 46.59 119 SER A C 1
ATOM 949 O O . SER A 1 119 ? 2.175 -20.387 24.728 1.00 46.59 119 SER A O 1
ATOM 951 N N . SER A 1 120 ? 0.670 -18.944 25.554 1.00 52.84 120 SER A N 1
ATOM 952 C CA . SER A 1 120 ? 1.133 -17.791 24.771 1.00 52.84 120 SER A CA 1
ATOM 953 C C . SER A 1 120 ? 2.582 -17.371 25.037 1.00 52.84 120 SER A C 1
ATOM 955 O O . SER A 1 120 ? 3.173 -16.680 24.209 1.00 52.84 120 SER A O 1
ATOM 957 N N . SER A 1 121 ? 3.185 -17.805 26.149 1.00 55.16 121 SER A N 1
ATOM 958 C CA . SER A 1 121 ? 4.618 -17.609 26.410 1.00 55.16 121 SER A CA 1
ATOM 959 C C . SER A 1 121 ? 5.483 -18.482 25.487 1.00 55.16 121 SER A C 1
ATOM 961 O O . SER A 1 121 ? 6.436 -17.997 24.873 1.00 55.16 121 SER A O 1
ATOM 963 N N . SER A 1 122 ? 5.099 -19.753 25.310 1.00 63.84 122 SER A N 1
ATOM 964 C CA . SER A 1 122 ? 5.767 -20.690 24.397 1.00 63.84 122 SER A CA 1
ATOM 965 C C . SER A 1 122 ? 5.567 -20.291 22.930 1.00 63.84 122 SER A C 1
ATOM 967 O O . SER A 1 122 ? 6.532 -20.219 22.168 1.00 63.84 122 SER A O 1
ATOM 969 N N . GLU A 1 123 ? 4.338 -19.936 22.546 1.00 65.81 123 GLU A N 1
ATOM 970 C CA . GLU A 1 123 ? 4.005 -19.452 21.196 1.00 65.81 123 GLU A CA 1
ATOM 971 C C . GLU A 1 123 ? 4.819 -18.202 20.821 1.00 65.81 123 GLU A C 1
ATOM 973 O O . GLU A 1 123 ? 5.378 -18.123 19.725 1.00 65.81 123 GLU A O 1
ATOM 978 N N . LEU A 1 124 ? 4.945 -17.238 21.742 1.00 58.66 124 LEU A N 1
ATOM 979 C CA . LEU A 1 124 ? 5.721 -16.019 21.524 1.00 58.66 124 LEU A CA 1
ATOM 980 C C . LEU A 1 124 ? 7.222 -16.305 21.369 1.00 58.66 124 LEU A C 1
ATOM 982 O O . LEU A 1 124 ? 7.860 -15.713 20.497 1.00 58.66 124 LEU A O 1
ATOM 986 N N . ALA A 1 125 ? 7.784 -17.221 22.164 1.00 69.38 125 ALA A N 1
ATOM 987 C CA . ALA A 1 125 ? 9.183 -17.630 22.037 1.00 69.38 125 ALA A CA 1
ATOM 988 C C . ALA A 1 125 ? 9.468 -18.267 20.662 1.00 69.38 125 ALA A C 1
ATOM 990 O O . ALA A 1 125 ? 10.440 -17.892 19.999 1.00 69.38 125 ALA A O 1
ATOM 991 N N . THR A 1 126 ? 8.580 -19.151 20.194 1.00 78.12 126 THR A N 1
ATOM 992 C CA . THR A 1 126 ? 8.652 -19.776 18.862 1.00 78.12 126 THR A CA 1
ATOM 993 C C . THR A 1 126 ? 8.572 -18.730 17.748 1.00 78.12 126 THR A C 1
ATOM 995 O O . THR A 1 126 ? 9.434 -18.691 16.872 1.00 78.12 126 THR A O 1
ATOM 998 N N . LEU A 1 127 ? 7.612 -17.801 17.817 1.00 69.12 127 LEU A N 1
ATOM 999 C CA . LEU A 1 127 ? 7.462 -16.728 16.827 1.00 69.12 127 LEU A CA 1
ATOM 1000 C C . LEU A 1 127 ? 8.671 -15.778 16.781 1.00 69.12 127 LEU A C 1
ATOM 1002 O O . LEU A 1 127 ? 9.037 -15.309 15.702 1.00 69.12 127 LEU A O 1
ATOM 1006 N N . ILE A 1 128 ? 9.322 -15.503 17.916 1.00 71.94 128 ILE A N 1
ATOM 1007 C CA . ILE A 1 128 ? 10.564 -14.713 17.967 1.00 71.94 128 ILE A CA 1
ATOM 1008 C C . ILE A 1 128 ? 11.724 -15.478 17.314 1.00 71.94 128 ILE A C 1
ATOM 1010 O O . ILE A 1 128 ? 12.485 -14.891 16.536 1.00 71.94 128 ILE A O 1
ATOM 1014 N N . HIS A 1 129 ? 11.850 -16.779 17.591 1.00 79.69 129 HIS A N 1
ATOM 1015 C CA . HIS A 1 129 ? 12.854 -17.640 16.968 1.00 79.69 129 HIS A CA 1
ATOM 1016 C C . HIS A 1 129 ? 12.675 -17.705 15.442 1.00 79.69 129 HIS A C 1
ATOM 1018 O O . HIS A 1 129 ? 13.626 -17.476 14.692 1.00 79.69 129 HIS A O 1
ATOM 1024 N N . ASP A 1 130 ? 11.447 -17.917 14.971 1.00 78.19 130 ASP A N 1
ATOM 1025 C CA . ASP A 1 130 ? 11.148 -17.990 13.543 1.00 78.19 130 ASP A CA 1
ATOM 1026 C C . ASP A 1 130 ? 11.305 -16.646 12.837 1.00 78.19 130 ASP A C 1
ATOM 1028 O O . ASP A 1 130 ? 11.827 -16.604 11.727 1.00 78.19 130 ASP A O 1
ATOM 1032 N N . ASN A 1 131 ? 10.970 -15.522 13.478 1.00 65.94 131 ASN A N 1
ATOM 1033 C CA . ASN A 1 131 ? 11.235 -14.210 12.886 1.00 65.94 131 ASN A CA 1
ATOM 1034 C C . ASN A 1 131 ? 12.745 -13.925 12.764 1.00 65.94 131 ASN A C 1
ATOM 1036 O O . ASN A 1 131 ? 13.185 -13.338 11.774 1.00 65.94 131 ASN A O 1
ATOM 1040 N N . LYS A 1 132 ? 13.557 -14.393 13.725 1.00 78.31 132 LYS A N 1
ATOM 1041 C CA . LYS A 1 132 ? 15.027 -14.333 13.655 1.00 78.31 132 LYS A CA 1
ATOM 1042 C C . LYS A 1 132 ? 15.573 -15.198 12.510 1.00 78.31 132 LYS A C 1
ATOM 1044 O O . LYS A 1 132 ? 16.402 -14.705 11.747 1.00 78.31 132 LYS A O 1
ATOM 1049 N N . ARG A 1 133 ? 15.071 -16.429 12.356 1.00 84.94 133 ARG A N 1
ATOM 1050 C CA . ARG A 1 133 ? 15.410 -17.353 11.259 1.00 84.94 133 ARG A CA 1
ATOM 1051 C C . ARG A 1 133 ? 15.034 -16.778 9.890 1.00 84.94 133 ARG A C 1
ATOM 1053 O O . ARG A 1 133 ? 15.913 -16.580 9.057 1.00 84.94 133 ARG A O 1
ATOM 1060 N N . LEU A 1 134 ? 13.779 -16.371 9.704 1.00 66.94 134 LEU A N 1
ATOM 1061 C CA . LEU A 1 134 ? 13.294 -15.737 8.472 1.00 66.94 134 LEU A CA 1
ATOM 1062 C C . LEU A 1 134 ? 14.092 -14.473 8.118 1.00 66.94 134 LEU A C 1
ATOM 1064 O O . LEU A 1 134 ? 14.311 -14.187 6.943 1.00 66.94 134 LEU A O 1
ATOM 1068 N N . LYS A 1 135 ? 14.567 -13.704 9.107 1.00 82.81 135 LYS A N 1
ATOM 1069 C CA . LYS A 1 135 ? 15.430 -12.537 8.866 1.00 82.81 135 LYS A CA 1
ATOM 1070 C C . LYS A 1 135 ? 16.833 -12.925 8.376 1.00 82.81 135 LYS A C 1
ATOM 1072 O O . LYS A 1 135 ? 17.400 -12.194 7.565 1.00 82.81 135 LYS A O 1
ATOM 1077 N N . GLN A 1 136 ? 17.382 -14.053 8.829 1.00 80.38 136 GLN A N 1
ATOM 1078 C CA . GLN A 1 136 ? 18.644 -14.603 8.315 1.00 80.38 136 GLN A CA 1
ATOM 1079 C C . GLN A 1 136 ? 18.466 -15.156 6.893 1.00 80.38 136 GLN A C 1
ATOM 1081 O O . GLN A 1 136 ? 19.243 -14.804 6.008 1.00 80.38 136 GLN A O 1
ATOM 1086 N N . GLU A 1 137 ? 17.404 -15.926 6.648 1.00 79.44 137 GLU A N 1
ATOM 1087 C CA . GLU A 1 137 ? 17.060 -16.489 5.333 1.00 79.44 137 GLU A CA 1
ATOM 1088 C C . GLU A 1 137 ? 16.818 -15.390 4.285 1.00 79.44 137 GLU A C 1
ATOM 1090 O O . GLU A 1 137 ? 17.391 -15.438 3.201 1.00 79.44 137 GLU A O 1
ATOM 1095 N N . ASN A 1 138 ? 16.072 -14.328 4.620 1.00 71.75 138 ASN A N 1
ATOM 1096 C CA . ASN A 1 138 ? 15.915 -13.165 3.735 1.00 71.75 138 ASN A CA 1
ATOM 1097 C C . ASN A 1 138 ? 17.251 -12.447 3.457 1.00 71.75 138 ASN A C 1
ATOM 1099 O O . ASN A 1 138 ? 17.463 -11.959 2.348 1.00 71.75 138 ASN A O 1
ATOM 1103 N N . GLY A 1 139 ? 18.168 -12.389 4.431 1.00 82.19 139 GLY A N 1
ATOM 1104 C CA . GLY A 1 139 ? 19.514 -11.836 4.231 1.00 82.19 139 GLY A CA 1
ATOM 1105 C C . GLY A 1 139 ? 20.369 -12.684 3.282 1.00 82.19 139 GLY A C 1
ATOM 1106 O O . GLY A 1 139 ? 21.039 -12.142 2.399 1.00 82.19 139 GLY A O 1
ATOM 1107 N N . PHE A 1 140 ? 20.293 -14.011 3.416 1.00 87.00 140 PHE A N 1
ATOM 1108 C CA . PHE A 1 140 ? 20.939 -14.967 2.518 1.00 87.00 140 PHE A CA 1
ATOM 1109 C C . PHE A 1 140 ? 20.375 -14.858 1.093 1.00 87.00 140 PHE A C 1
ATOM 1111 O O . PHE A 1 140 ? 21.123 -14.548 0.169 1.00 87.00 140 PHE A O 1
ATOM 1118 N N . LEU A 1 141 ? 19.054 -14.985 0.924 1.00 83.44 141 LEU A N 1
ATOM 1119 C CA . LEU A 1 141 ? 18.374 -14.909 -0.375 1.00 83.44 141 LEU A CA 1
ATOM 1120 C C . LEU A 1 141 ? 18.582 -13.553 -1.067 1.00 83.44 141 LEU A C 1
ATOM 1122 O O . LEU A 1 141 ? 18.760 -13.497 -2.281 1.00 83.44 141 LEU A O 1
ATOM 1126 N N . SER A 1 142 ? 18.622 -12.447 -0.316 1.00 78.81 142 SER A N 1
ATOM 1127 C CA . SER A 1 142 ? 18.957 -11.129 -0.873 1.00 78.81 142 SER A CA 1
ATOM 1128 C C . SER A 1 142 ? 20.403 -11.058 -1.380 1.00 78.81 142 SER A C 1
ATOM 1130 O O . SER A 1 142 ? 20.668 -10.386 -2.379 1.00 78.81 142 SER A O 1
ATOM 1132 N N . SER A 1 143 ? 21.336 -11.740 -0.712 1.00 87.62 143 SER A N 1
ATOM 1133 C CA . SER A 1 143 ? 22.746 -11.814 -1.120 1.00 87.62 143 SER A CA 1
ATOM 1134 C C . SER A 1 143 ? 22.919 -12.711 -2.350 1.00 87.62 143 SER A C 1
ATOM 1136 O O . SER A 1 143 ? 23.600 -12.338 -3.305 1.00 87.62 143 SER A O 1
ATOM 1138 N N . GLU A 1 144 ? 22.232 -13.852 -2.380 1.00 90.00 144 GLU A N 1
ATOM 1139 C CA . GLU A 1 144 ? 22.193 -14.771 -3.518 1.00 90.00 144 GLU A CA 1
ATOM 1140 C C . GLU A 1 144 ? 21.562 -14.119 -4.760 1.00 90.00 144 GLU A C 1
ATOM 1142 O O . GLU A 1 144 ? 22.142 -14.166 -5.846 1.00 90.00 144 GLU A O 1
ATOM 1147 N N . LEU A 1 145 ? 20.447 -13.396 -4.602 1.00 81.25 145 LEU A N 1
ATOM 1148 C CA . LEU A 1 145 ? 19.847 -12.592 -5.673 1.00 81.25 145 LEU A CA 1
ATOM 1149 C C . LEU A 1 145 ? 20.791 -11.497 -6.187 1.00 81.25 145 LEU A C 1
ATOM 1151 O O . LEU A 1 145 ? 20.780 -11.210 -7.384 1.00 81.25 145 LEU A O 1
ATOM 1155 N N . ALA A 1 146 ? 21.617 -10.888 -5.331 1.00 87.81 146 ALA A N 1
ATOM 1156 C CA . ALA A 1 146 ? 22.623 -9.919 -5.767 1.00 87.81 146 ALA A CA 1
ATOM 1157 C C . ALA A 1 146 ? 23.738 -10.585 -6.599 1.00 87.81 146 ALA A C 1
ATOM 1159 O O . ALA A 1 146 ? 24.121 -10.057 -7.647 1.00 87.81 146 ALA A O 1
ATOM 1160 N N . VAL A 1 147 ? 24.205 -11.774 -6.196 1.00 92.25 147 VAL A N 1
ATOM 1161 C CA . VAL A 1 147 ? 25.170 -12.579 -6.968 1.00 92.25 147 VAL A CA 1
ATOM 1162 C C . VAL A 1 147 ? 24.576 -13.024 -8.307 1.00 92.25 147 VAL A C 1
ATOM 1164 O O . VAL A 1 147 ? 25.224 -12.865 -9.343 1.00 92.25 147 VAL A O 1
ATOM 1167 N N . MET A 1 148 ? 23.336 -13.519 -8.321 1.00 91.19 148 MET A N 1
ATOM 1168 C CA . MET A 1 148 ? 22.657 -13.939 -9.547 1.00 91.19 148 MET A CA 1
ATOM 1169 C C . MET A 1 148 ? 22.424 -12.757 -10.494 1.00 91.19 148 MET A C 1
ATOM 1171 O O . MET A 1 148 ? 22.771 -12.854 -11.667 1.00 91.19 148 MET A O 1
ATOM 1175 N N . LYS A 1 149 ? 21.964 -11.599 -9.997 1.00 83.12 149 LYS A N 1
ATOM 1176 C CA . LYS A 1 149 ? 21.861 -10.367 -10.802 1.00 83.12 149 LYS A CA 1
ATOM 1177 C C . LYS A 1 149 ? 23.206 -9.944 -11.397 1.00 83.12 149 LYS A C 1
ATOM 1179 O O . LYS A 1 149 ? 23.243 -9.556 -12.562 1.00 83.12 149 LYS A O 1
ATOM 1184 N N . LYS A 1 150 ? 24.311 -10.058 -10.647 1.00 90.19 150 LYS A N 1
ATOM 1185 C CA . LYS A 1 150 ? 25.661 -9.772 -11.163 1.00 90.19 150 LYS A CA 1
ATOM 1186 C C . LYS A 1 150 ? 26.070 -10.745 -12.278 1.00 90.19 150 LYS A C 1
ATOM 1188 O O . LYS A 1 150 ? 26.641 -10.300 -13.269 1.00 90.19 150 LYS A O 1
ATOM 1193 N N . ARG A 1 151 ? 25.746 -12.040 -12.155 1.00 89.88 151 ARG A N 1
ATOM 1194 C CA . ARG A 1 151 ? 25.972 -13.042 -13.216 1.00 89.88 151 ARG A CA 1
ATOM 1195 C C . ARG A 1 151 ? 25.130 -12.757 -14.461 1.00 89.88 151 ARG A C 1
ATOM 1197 O O . ARG A 1 151 ? 25.687 -12.694 -15.550 1.00 89.88 151 ARG A O 1
ATOM 1204 N N . CYS A 1 152 ? 23.826 -12.518 -14.307 1.00 85.00 152 CYS A N 1
ATOM 1205 C CA . CYS A 1 152 ? 22.940 -12.197 -15.429 1.00 85.00 152 CYS A CA 1
ATOM 1206 C C . CYS A 1 152 ? 23.371 -10.913 -16.147 1.00 85.00 152 CYS A C 1
ATOM 1208 O O . CYS A 1 152 ? 23.406 -10.900 -17.372 1.00 85.00 152 CYS A O 1
ATOM 1210 N N . LYS A 1 153 ? 23.772 -9.866 -15.408 1.00 83.56 153 LYS A N 1
ATOM 1211 C CA . LYS A 1 153 ? 24.351 -8.668 -16.027 1.00 83.56 153 LYS A CA 1
ATOM 1212 C C . LYS A 1 153 ? 25.627 -9.003 -16.808 1.00 83.56 153 LYS A C 1
ATOM 1214 O O . LYS A 1 153 ? 25.712 -8.629 -17.966 1.00 83.56 153 LYS A O 1
ATOM 1219 N N . GLY A 1 154 ? 26.565 -9.754 -16.226 1.00 86.44 154 GLY A N 1
ATOM 1220 C CA . GLY A 1 154 ? 27.787 -10.160 -16.930 1.00 86.44 154 GLY A CA 1
ATOM 1221 C C . GLY A 1 154 ? 27.524 -10.943 -18.223 1.00 86.44 154 GLY A C 1
ATOM 1222 O O . GLY A 1 154 ? 28.242 -10.752 -19.195 1.00 86.44 154 GLY A O 1
ATOM 1223 N N . LEU A 1 155 ? 26.474 -11.772 -18.268 1.00 85.75 155 LEU A N 1
ATOM 1224 C CA . LEU A 1 155 ? 26.049 -12.467 -19.491 1.00 85.75 155 LEU A CA 1
ATOM 1225 C C . LEU A 1 155 ? 25.435 -11.519 -20.534 1.00 85.75 155 LEU A C 1
ATOM 1227 O O . LEU A 1 155 ? 25.699 -11.690 -21.718 1.00 85.75 155 LEU A O 1
ATOM 1231 N N . VAL A 1 156 ? 24.658 -10.515 -20.114 1.00 83.38 156 VAL A N 1
ATOM 1232 C CA . VAL A 1 156 ? 24.115 -9.476 -21.013 1.00 83.38 156 VAL A CA 1
ATOM 1233 C C . VAL A 1 156 ? 25.232 -8.586 -21.563 1.00 83.38 156 VAL A C 1
ATOM 1235 O O . VAL A 1 156 ? 25.280 -8.354 -22.767 1.00 83.38 156 VAL A O 1
ATOM 1238 N N . ASP A 1 157 ? 26.161 -8.148 -20.711 1.00 83.06 157 ASP A N 1
ATOM 1239 C CA . ASP A 1 157 ? 27.327 -7.353 -21.110 1.00 83.06 157 ASP A CA 1
ATOM 1240 C C . ASP A 1 157 ? 28.207 -8.147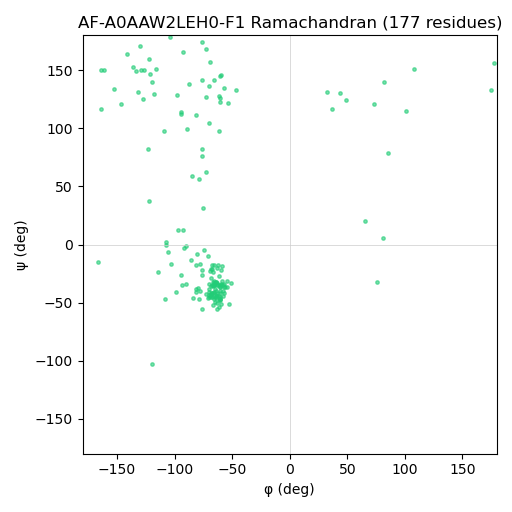 -22.108 1.00 83.06 157 ASP A C 1
ATOM 1242 O O . ASP A 1 157 ? 28.656 -7.600 -23.112 1.00 83.06 157 ASP A O 1
ATOM 1246 N N . LEU A 1 158 ? 28.395 -9.459 -21.891 1.00 84.88 158 LEU A N 1
ATOM 1247 C CA . LEU A 1 158 ? 29.135 -10.351 -22.797 1.00 84.88 158 LEU A CA 1
ATOM 1248 C C . LEU A 1 158 ? 28.402 -10.582 -24.132 1.00 84.88 158 LEU A C 1
ATOM 1250 O O . LEU A 1 158 ? 29.026 -10.561 -25.193 1.00 84.88 158 LEU A O 1
ATOM 1254 N N . ALA A 1 159 ? 27.080 -10.772 -24.095 1.00 80.12 159 ALA A N 1
ATOM 1255 C CA . ALA A 1 159 ? 26.254 -10.918 -25.292 1.00 80.12 159 ALA A CA 1
ATOM 1256 C C . ALA A 1 159 ? 26.216 -9.629 -26.131 1.00 80.12 159 ALA A C 1
ATOM 1258 O O . ALA A 1 159 ? 26.186 -9.708 -27.356 1.00 80.12 159 ALA A O 1
ATOM 1259 N N . ALA A 1 160 ? 26.283 -8.453 -25.500 1.00 80.75 160 ALA A N 1
ATOM 1260 C CA . ALA A 1 160 ? 26.398 -7.175 -26.201 1.00 80.75 160 ALA A CA 1
ATOM 1261 C C . ALA A 1 160 ? 27.754 -7.014 -26.917 1.00 80.75 160 ALA A C 1
ATOM 1263 O O . ALA A 1 160 ? 27.792 -6.460 -28.013 1.00 80.75 160 ALA A O 1
ATOM 1264 N N . VAL A 1 161 ? 28.849 -7.532 -26.342 1.00 79.06 161 VAL A N 1
ATOM 1265 C CA . VAL A 1 161 ? 30.171 -7.537 -26.996 1.00 79.06 161 VAL A CA 1
ATOM 1266 C C . VAL A 1 161 ? 30.170 -8.445 -28.229 1.00 79.06 161 VAL A C 1
ATOM 1268 O O . VAL A 1 161 ? 30.525 -7.984 -29.307 1.00 79.06 161 VAL A O 1
ATOM 1271 N N . TYR A 1 162 ? 29.730 -9.703 -28.108 1.00 69.69 162 TYR A N 1
ATOM 1272 C CA . TYR A 1 162 ? 29.751 -10.641 -29.243 1.00 69.69 162 TYR A CA 1
ATOM 1273 C C . TYR A 1 162 ? 28.638 -10.411 -30.276 1.00 69.69 162 TYR A C 1
ATOM 1275 O O . TYR A 1 162 ? 28.822 -10.727 -31.449 1.00 69.69 162 TYR A O 1
ATOM 1283 N N . GLY A 1 163 ? 27.501 -9.830 -29.881 1.00 59.44 163 GLY A N 1
ATOM 1284 C CA . GLY A 1 163 ? 26.441 -9.447 -30.818 1.00 59.44 163 GLY A CA 1
ATOM 1285 C C . GLY A 1 163 ? 26.882 -8.360 -31.804 1.00 59.44 163 GLY A C 1
ATOM 1286 O O . GLY A 1 163 ? 26.475 -8.389 -32.961 1.00 59.44 163 GLY A O 1
ATOM 1287 N N . GLY A 1 164 ? 27.770 -7.451 -31.381 1.00 55.66 164 GLY A N 1
ATOM 1288 C CA . GLY A 1 164 ? 28.258 -6.338 -32.205 1.00 55.66 164 GLY A CA 1
ATOM 1289 C C . GLY A 1 164 ? 29.207 -6.712 -33.353 1.00 55.66 164 GLY A C 1
ATOM 1290 O O . GLY A 1 164 ? 29.498 -5.851 -34.187 1.00 55.66 164 GLY A O 1
ATOM 1291 N N . ASP A 1 165 ? 29.685 -7.961 -33.415 1.00 50.97 165 ASP A N 1
ATOM 1292 C CA . ASP A 1 165 ? 30.510 -8.460 -34.527 1.00 50.97 165 ASP A CA 1
ATOM 1293 C C . ASP A 1 165 ? 29.687 -9.177 -35.613 1.00 50.97 165 ASP A C 1
ATOM 1295 O O . ASP A 1 165 ? 30.077 -9.151 -36.782 1.00 50.97 165 ASP A O 1
ATOM 1299 N N . LEU A 1 166 ? 28.521 -9.748 -35.278 1.00 51.31 166 LEU A N 1
ATOM 1300 C CA . LEU A 1 166 ? 27.652 -10.422 -36.258 1.00 51.31 166 LEU A CA 1
ATOM 1301 C C . LEU A 1 166 ? 27.115 -9.437 -37.312 1.00 51.31 166 LEU A C 1
ATOM 1303 O O . LEU A 1 166 ? 27.215 -9.704 -38.508 1.00 51.31 166 LEU A O 1
ATOM 1307 N N . ASP A 1 167 ? 26.679 -8.246 -36.885 1.00 53.03 167 ASP A N 1
ATOM 1308 C CA . ASP A 1 167 ? 26.220 -7.167 -37.779 1.00 53.03 167 ASP A CA 1
ATOM 1309 C C . ASP A 1 167 ? 27.314 -6.646 -38.736 1.00 53.03 167 ASP A C 1
ATOM 1311 O O . ASP A 1 167 ? 27.013 -5.948 -39.711 1.00 53.03 167 ASP A O 1
ATOM 1315 N N . ARG A 1 168 ? 28.596 -6.923 -38.451 1.00 51.47 168 ARG A N 1
ATOM 1316 C CA . ARG A 1 168 ? 29.746 -6.373 -39.187 1.00 51.47 168 ARG A CA 1
ATOM 1317 C C . ARG A 1 168 ? 30.226 -7.287 -40.311 1.00 51.47 168 ARG A C 1
ATOM 1319 O O . ARG A 1 168 ? 30.654 -6.781 -41.351 1.00 51.47 168 ARG A O 1
ATOM 1326 N N . GLU A 1 169 ? 30.148 -8.602 -40.125 1.00 50.25 169 GLU A N 1
ATOM 1327 C CA . GLU A 1 169 ? 30.610 -9.559 -41.134 1.00 50.25 169 GLU A CA 1
ATOM 1328 C C . GLU A 1 169 ? 29.572 -9.751 -42.253 1.00 50.25 169 GLU A C 1
ATOM 1330 O O . GLU A 1 169 ? 29.945 -9.731 -43.427 1.00 50.25 169 GLU A O 1
ATOM 1335 N N . ASP A 1 170 ? 28.270 -9.762 -41.937 1.00 52.34 170 ASP A N 1
ATOM 1336 C CA . ASP A 1 170 ? 27.204 -9.768 -42.957 1.00 52.34 170 ASP A CA 1
ATOM 1337 C C . ASP A 1 170 ? 27.258 -8.520 -43.861 1.00 52.34 170 ASP A C 1
ATOM 1339 O O . ASP A 1 170 ? 27.069 -8.616 -45.075 1.00 52.34 170 ASP A O 1
ATOM 1343 N N . GLN A 1 171 ? 27.614 -7.346 -43.320 1.00 49.78 171 GLN A N 1
ATOM 1344 C CA . GLN A 1 171 ? 27.811 -6.135 -44.130 1.00 49.78 171 GLN A CA 1
ATOM 1345 C C . GLN A 1 171 ? 29.019 -6.234 -45.076 1.00 49.78 171 GLN A C 1
ATOM 1347 O O . GLN A 1 171 ? 28.969 -5.696 -46.185 1.00 49.78 171 GLN A O 1
ATOM 1352 N N . ARG A 1 172 ? 30.089 -6.948 -44.695 1.00 52.00 172 ARG A N 1
ATOM 1353 C CA . ARG A 1 172 ? 31.218 -7.235 -45.601 1.00 52.00 172 ARG A CA 1
ATOM 1354 C C . ARG A 1 172 ? 30.810 -8.194 -46.713 1.00 52.00 172 ARG A C 1
ATOM 1356 O O . ARG A 1 172 ? 31.149 -7.943 -47.869 1.00 52.00 172 ARG A O 1
ATOM 1363 N N . VAL A 1 173 ? 30.058 -9.246 -46.384 1.00 56.47 173 VAL A N 1
ATOM 1364 C CA . VAL A 1 173 ? 29.544 -10.203 -47.375 1.00 56.47 173 VAL A CA 1
ATOM 1365 C C . VAL A 1 173 ? 28.590 -9.507 -48.352 1.00 56.47 173 VAL A C 1
ATOM 1367 O O . VAL A 1 173 ? 28.729 -9.701 -49.560 1.00 56.47 173 VAL A O 1
ATOM 1370 N N . LEU A 1 174 ? 27.702 -8.618 -47.888 1.00 56.44 174 LEU A N 1
ATOM 1371 C CA . LEU A 1 174 ? 26.862 -7.805 -48.779 1.00 56.44 174 LEU A CA 1
ATOM 1372 C C . LEU A 1 174 ? 27.693 -6.898 -49.701 1.00 56.44 174 LEU A C 1
ATOM 1374 O O . LEU A 1 174 ? 27.444 -6.867 -50.905 1.00 56.44 174 LEU A O 1
ATOM 1378 N N . MET A 1 175 ? 28.697 -6.183 -49.174 1.00 57.88 175 MET A N 1
ATOM 1379 C CA . MET A 1 175 ? 29.519 -5.278 -49.992 1.00 57.88 175 MET A CA 1
ATOM 1380 C C . MET A 1 175 ? 30.439 -5.995 -50.993 1.00 57.88 175 MET A C 1
ATOM 1382 O O . MET A 1 175 ? 30.816 -5.389 -51.995 1.00 57.88 175 MET A O 1
ATOM 1386 N N . MET A 1 176 ? 30.789 -7.266 -50.768 1.00 57.16 176 MET A N 1
ATOM 1387 C CA . MET A 1 176 ? 31.573 -8.057 -51.726 1.00 57.16 176 MET A CA 1
ATOM 1388 C C . MET A 1 176 ? 30.745 -8.668 -52.867 1.00 57.16 176 MET A C 1
ATOM 1390 O O . MET A 1 176 ? 31.322 -9.008 -53.893 1.00 57.16 176 MET A O 1
ATOM 1394 N N . ASN A 1 177 ? 29.418 -8.764 -52.737 1.00 51.41 177 ASN A N 1
ATOM 1395 C CA . ASN A 1 177 ? 28.531 -9.322 -53.771 1.00 51.41 177 ASN A CA 1
ATOM 1396 C C . ASN A 1 177 ? 27.946 -8.265 -54.736 1.00 51.41 177 ASN A C 1
ATOM 1398 O O . ASN A 1 177 ? 27.005 -8.554 -55.473 1.00 51.41 177 ASN A O 1
ATOM 1402 N N . LEU A 1 178 ? 28.472 -7.033 -54.731 1.00 49.44 178 LEU A N 1
ATOM 1403 C CA . LEU A 1 178 ? 27.926 -5.898 -55.490 1.00 49.44 178 LEU A CA 1
ATOM 1404 C C . LEU A 1 178 ? 28.940 -5.280 -56.475 1.00 49.44 178 LEU A C 1
ATOM 1406 O O . LEU A 1 178 ? 29.008 -4.054 -56.609 1.00 49.44 178 LEU A O 1
ATOM 1410 N N . LYS A 1 179 ? 29.772 -6.109 -57.124 1.00 44.12 179 LYS A N 1
ATOM 1411 C CA . LYS A 1 179 ? 30.814 -5.648 -58.054 1.00 44.12 179 LYS A CA 1
ATOM 1412 C C . LYS A 1 179 ? 31.200 -6.677 -59.112 1.00 44.12 179 LYS A C 1
ATOM 1414 O O . LYS A 1 179 ? 31.210 -7.874 -58.763 1.00 44.12 179 LYS A O 1
#